Protein AF-A0A242KUF4-F1 (afdb_monomer)

Foldseek 3Di:
DDDDDDDDDDDDDDDDDDDDDDDDDDDDDDDDDDPDPPPDDPPFAPCLVVAAWWFKPDPVRKIWGQDRSQKIAIDDPAGIAGWHQDPQQWIWGQGPPPGTDIWHWDADPNDTWTWDQDPNDIMIIHRDPVVVCVVVVVVVVVVVLVVVLQVQQVVLCQQLDQWWDDDPQWIWTWHDDQFKIKIWIHHPDDDIDIDMWGWHWPDWDDDPFKIKTWIFTPDPPGDIWIWMWGHDPFKTKIAGDPPSDDPDRITIDTPVSGDRDSPPDDPPPPPPPPPPPDDDDDDDDDDD

Sequence (288 aa):
MTIIVILFFITGVILVVRSPKKEIIAEEETKTSEIFNIENPQQTNPASIYRGKWFSNREDKMIVELLEDGTFRATSWLTKGTYILSDENQIILTDEKLGEITFNLETRNGRTIMHTIFKKEEFLLFPTEELMDEVLQEQTVQEAAVENLVYKKWLDILVQGNWQKQSRGINYTIDFDQNSYVQNKIVGSSDTETHEEKFTIISQEVEEDNCVFVLALHGENRKEIQFKIVESELTFDLIASPGSFLWNNQFEILSSTVELTQDGTQKKEAEKIPLDSGDEDKLNTMEE

Mean predicted aligned error: 18.4 Å

Organism: Enterococcus mundtii (NCBI:txid53346)

Nearest PDB structures (foldseek):
  4k3m-assembly1_A  TM=1.414E-01  e=3.168E-02  Escherichia coli K-12
  4n98-assembly1_A  TM=1.341E-01  e=2.322E-02  Escherichia coli K-12
  4tr8-assembly1_B  TM=1.302E-01  e=8.047E-02  Pseudomonas aeruginosa HB15
  4mjp-assembly1_B  TM=1.354E-01  e=1.498E-01  Escherichia coli K-12
  7azl-assembly2_B  TM=1.459E-01  e=1.098E-01  Escherichia coli 2-427-07_S4_C3

Radius of gyration: 32.59 Å; Cα contacts (8 Å, |Δi|>4): 447; chains: 1; bounding box: 80×61×99 Å

pLDDT: mean 73.82, std 25.24, range [23.55, 97.56]

Secondary structure (DSSP, 8-state):
-------------------PPPP----------------------GGGGG-EEEEESSTT--EEEE-TTSEEEESSS--EEEEEEETTTEEEEEETTTEEEEEEEEEETTEEEEEEEETTEEEEEESSHHHHHHHHHHHHHHHHHHHHHHHHHHHHHHHH-EEEEEETTEEEEEEE-SSEEEEEEEETTTEEEEEEEEEEEEEEEE-SSEEEEEEEE-SSS--EEEEEEEE-SSEEEEEE-TTSSSS-SEEEEEGGG----SSSS-----------------------

Solvent-accessible surface area (backbone atoms only — not comparable to full-atom values): 17505 Å² total; per-residue (Å²): 139,82,85,81,83,84,82,82,83,80,84,78,86,80,82,85,79,88,79,84,88,82,88,81,84,89,82,89,88,89,86,88,88,78,91,74,88,64,84,70,73,83,79,72,43,82,41,38,82,70,41,44,56,25,39,32,79,50,95,84,56,30,42,39,36,35,38,64,89,29,36,36,42,34,76,46,101,54,54,38,37,39,47,44,58,47,98,80,55,26,42,37,38,38,28,80,85,81,40,76,46,69,24,42,61,43,76,57,97,91,39,68,31,36,39,33,73,59,97,89,41,84,46,43,34,22,68,39,66,68,60,43,52,52,54,53,48,51,48,52,52,50,49,54,50,49,52,51,49,56,56,46,47,55,49,40,50,49,43,61,27,74,24,34,34,79,55,97,79,30,41,36,38,44,38,34,54,98,47,33,37,41,37,37,43,32,48,76,94,77,49,68,51,75,50,75,51,43,39,42,81,76,48,75,51,79,56,100,55,35,38,38,41,32,33,41,37,69,54,100,73,67,41,78,33,54,35,32,41,37,62,54,100,60,31,36,38,40,46,38,50,87,77,56,38,94,87,59,36,57,30,36,35,54,49,91,71,49,79,76,49,89,81,80,49,82,84,72,72,76,75,77,73,73,81,74,90,71,84,92,85,86,81,86,81,93,89,134

Structure (mmCIF, N/CA/C/O backbone):
data_AF-A0A242KUF4-F1
#
_entry.id   AF-A0A242KUF4-F1
#
loop_
_atom_site.group_PDB
_atom_site.id
_atom_site.type_symbol
_atom_site.label_atom_id
_atom_site.label_alt_id
_atom_site.label_comp_id
_atom_site.label_asym_id
_atom_site.label_entity_id
_atom_site.label_seq_id
_atom_site.pdbx_PDB_ins_code
_atom_site.Cartn_x
_atom_site.Cartn_y
_atom_site.Cartn_z
_atom_site.occupancy
_atom_site.B_iso_or_equiv
_atom_site.auth_seq_id
_atom_site.auth_comp_id
_atom_site.auth_asym_id
_atom_site.auth_atom_id
_atom_site.pdbx_PDB_model_num
ATOM 1 N N . MET A 1 1 ? -14.685 0.250 -5.717 1.00 30.23 1 MET A N 1
ATOM 2 C CA . MET A 1 1 ? -14.056 0.951 -4.585 1.00 30.23 1 MET A CA 1
ATOM 3 C C . MET A 1 1 ? -13.536 -0.146 -3.687 1.00 30.23 1 MET A C 1
ATOM 5 O O . MET A 1 1 ? -14.327 -0.819 -3.042 1.00 30.23 1 MET A O 1
ATOM 9 N N . THR A 1 2 ? -12.258 -0.457 -3.842 1.00 23.55 2 THR A N 1
ATOM 10 C CA . THR A 1 2 ? -11.620 -1.632 -3.252 1.00 23.55 2 THR A CA 1
ATOM 11 C C . THR A 1 2 ? -10.762 -1.105 -2.117 1.00 23.55 2 THR A C 1
ATOM 13 O O . THR A 1 2 ? -9.859 -0.317 -2.369 1.00 23.55 2 THR A O 1
ATOM 16 N N . ILE A 1 3 ? -11.118 -1.444 -0.881 1.00 25.89 3 ILE A N 1
ATOM 17 C CA . ILE A 1 3 ? -10.354 -1.067 0.309 1.00 25.89 3 ILE A CA 1
ATOM 18 C C . ILE A 1 3 ? -9.196 -2.060 0.407 1.00 25.89 3 ILE A C 1
ATOM 20 O O . ILE A 1 3 ? -9.424 -3.266 0.516 1.00 25.89 3 ILE A O 1
ATOM 24 N N . ILE A 1 4 ? -7.969 -1.557 0.299 1.00 25.12 4 ILE A N 1
ATOM 25 C CA . ILE A 1 4 ? -6.749 -2.325 0.540 1.00 25.12 4 ILE A CA 1
ATOM 26 C C . ILE A 1 4 ? -6.506 -2.277 2.049 1.00 25.12 4 ILE A C 1
ATOM 28 O O . ILE A 1 4 ? -6.317 -1.208 2.614 1.00 25.12 4 ILE A O 1
ATOM 32 N N . VAL A 1 5 ? -6.561 -3.434 2.709 1.00 25.75 5 VAL A N 1
ATOM 33 C CA . VAL A 1 5 ? -6.229 -3.575 4.133 1.00 25.75 5 VAL A CA 1
ATOM 34 C C . VAL A 1 5 ? -4.759 -3.969 4.222 1.00 25.75 5 VAL A C 1
ATOM 36 O O . VAL A 1 5 ? -4.405 -5.104 3.899 1.00 25.75 5 VAL A O 1
ATOM 39 N N . ILE A 1 6 ? -3.901 -3.039 4.639 1.00 28.80 6 ILE A N 1
ATOM 40 C CA . ILE A 1 6 ? -2.485 -3.310 4.906 1.00 28.80 6 ILE A CA 1
ATOM 41 C C . ILE A 1 6 ? -2.355 -3.740 6.372 1.00 28.80 6 ILE A C 1
ATOM 43 O O . ILE A 1 6 ? -2.508 -2.938 7.288 1.00 28.80 6 ILE A O 1
ATOM 47 N N . LEU A 1 7 ? -2.094 -5.030 6.602 1.00 26.50 7 LEU A N 1
ATOM 48 C CA . LEU A 1 7 ? -1.790 -5.577 7.927 1.00 26.50 7 LEU A CA 1
ATOM 49 C C . LEU A 1 7 ? -0.318 -5.314 8.272 1.00 26.50 7 LEU A C 1
ATOM 51 O O . LEU A 1 7 ? 0.575 -5.929 7.690 1.00 26.50 7 LEU A O 1
ATOM 55 N N . PHE A 1 8 ? -0.055 -4.472 9.269 1.00 28.89 8 PHE A N 1
ATOM 56 C CA . PHE A 1 8 ? 1.279 -4.353 9.858 1.00 28.89 8 PHE A CA 1
ATOM 57 C C . PHE A 1 8 ? 1.498 -5.442 10.919 1.00 28.89 8 PHE A C 1
ATOM 59 O O . PHE A 1 8 ? 0.870 -5.448 11.977 1.00 28.89 8 PHE A O 1
ATOM 66 N N . PHE A 1 9 ? 2.425 -6.366 10.657 1.00 26.55 9 PHE A N 1
ATOM 67 C CA . PHE A 1 9 ? 2.954 -7.285 11.667 1.00 26.55 9 PHE A CA 1
ATOM 68 C C . PHE A 1 9 ? 4.021 -6.570 12.506 1.00 26.55 9 PHE A C 1
ATOM 70 O O . PHE A 1 9 ? 5.146 -6.375 12.052 1.00 26.55 9 PHE A O 1
ATOM 77 N N . ILE A 1 10 ? 3.703 -6.227 13.755 1.00 30.77 10 ILE A N 1
ATOM 78 C CA . ILE A 1 10 ? 4.716 -5.834 14.743 1.00 30.77 10 ILE A CA 1
ATOM 79 C C . ILE A 1 10 ? 5.169 -7.099 15.479 1.00 30.77 10 ILE A C 1
ATOM 81 O O . ILE A 1 10 ? 4.500 -7.599 16.383 1.00 30.77 10 ILE A O 1
ATOM 85 N N . THR A 1 11 ? 6.319 -7.646 15.088 1.00 28.69 11 THR A N 1
ATOM 86 C CA . THR A 1 11 ? 6.989 -8.722 15.828 1.00 28.69 11 THR A CA 1
ATOM 87 C C . THR A 1 11 ? 7.634 -8.161 17.096 1.00 28.69 11 THR A C 1
ATOM 89 O O . THR A 1 11 ? 8.730 -7.604 17.054 1.00 28.69 11 THR A O 1
ATOM 92 N N . GLY A 1 12 ? 6.957 -8.316 18.234 1.00 26.92 12 GLY A N 1
ATOM 93 C CA . GLY A 1 12 ? 7.524 -8.060 19.558 1.00 26.92 12 GLY A CA 1
ATOM 94 C C . GLY A 1 12 ? 8.474 -9.183 19.986 1.00 26.92 12 GLY A C 1
ATOM 95 O O . GLY A 1 12 ? 8.070 -10.335 20.136 1.00 26.92 12 GLY A O 1
ATOM 96 N N . VAL A 1 13 ? 9.746 -8.848 20.199 1.00 25.77 13 VAL A N 1
ATOM 97 C CA . VAL A 1 13 ? 10.755 -9.742 20.784 1.00 25.77 13 VAL A CA 1
ATOM 98 C C . VAL A 1 13 ? 10.491 -9.866 22.290 1.00 25.77 13 VAL A C 1
ATOM 100 O O . VAL A 1 13 ? 10.722 -8.920 23.040 1.00 25.77 13 VAL A O 1
ATOM 103 N N . ILE A 1 14 ? 10.023 -11.031 22.752 1.00 28.86 14 ILE A N 1
ATOM 104 C CA . ILE A 1 14 ? 9.895 -11.338 24.187 1.00 28.86 14 ILE A CA 1
ATOM 105 C C . ILE A 1 14 ? 11.242 -11.847 24.711 1.00 28.86 14 ILE A C 1
ATOM 107 O O . ILE A 1 14 ? 11.677 -12.958 24.404 1.00 28.86 14 ILE A O 1
ATOM 111 N N . LEU A 1 15 ? 11.893 -11.033 25.540 1.00 24.31 15 LEU A N 1
ATOM 112 C CA . LEU A 1 15 ? 13.084 -11.403 26.300 1.00 24.31 15 LEU A CA 1
ATOM 113 C C . LEU A 1 15 ? 12.640 -12.115 27.592 1.00 24.31 15 LEU A C 1
ATOM 115 O O . LEU A 1 15 ? 12.203 -11.490 28.554 1.00 24.31 15 LEU A O 1
ATOM 119 N N . VAL A 1 16 ? 12.711 -13.449 27.596 1.00 26.80 16 VAL A N 1
ATOM 120 C CA . VAL A 1 16 ? 12.369 -14.295 28.752 1.00 26.80 16 VAL A CA 1
ATOM 121 C C . VAL A 1 16 ? 13.477 -14.210 29.803 1.00 26.80 16 VAL A C 1
ATOM 123 O O . VAL A 1 16 ? 14.538 -14.814 29.649 1.00 26.80 16 VAL A O 1
ATOM 126 N N . VAL A 1 17 ? 13.213 -13.521 30.914 1.00 27.62 17 VAL A N 1
ATOM 127 C CA . VAL A 1 17 ? 14.026 -13.619 32.135 1.00 27.62 17 VAL A CA 1
ATOM 128 C C . VAL A 1 17 ? 13.358 -14.617 33.082 1.00 27.62 17 VAL A C 1
ATOM 130 O O . VAL A 1 17 ? 12.337 -14.335 33.704 1.00 27.62 17 VAL A O 1
ATOM 133 N N . ARG A 1 18 ? 13.935 -15.821 33.180 1.00 26.86 18 ARG A N 1
ATOM 134 C CA . ARG A 1 18 ? 13.580 -16.834 34.187 1.00 26.86 18 ARG A CA 1
ATOM 135 C C . ARG A 1 18 ? 14.117 -16.420 35.559 1.00 26.86 18 ARG A C 1
ATOM 137 O O . ARG A 1 18 ? 15.316 -16.201 35.690 1.00 26.86 18 ARG A O 1
ATOM 144 N N . SER A 1 19 ? 13.264 -16.461 36.580 1.00 27.78 19 SER A N 1
ATOM 145 C CA . SER A 1 19 ? 13.670 -16.540 37.992 1.00 27.78 19 SER A CA 1
ATOM 146 C C . SER A 1 19 ? 12.865 -17.629 38.726 1.00 27.78 19 SER A C 1
ATOM 148 O O . SER A 1 19 ? 11.769 -17.974 38.284 1.00 27.78 19 SER A O 1
ATOM 150 N N . PRO A 1 20 ? 13.432 -18.259 39.774 1.00 28.53 20 PRO A N 1
ATOM 151 C CA . PRO A 1 20 ? 13.161 -19.654 40.112 1.00 28.53 20 PRO A CA 1
ATOM 152 C C . PRO A 1 20 ? 11.965 -19.877 41.050 1.00 28.53 20 PRO A C 1
ATOM 154 O O . PRO A 1 20 ? 11.636 -19.061 41.908 1.00 28.53 20 PRO A O 1
ATOM 157 N N . LYS A 1 21 ? 11.375 -21.068 40.894 1.00 25.23 21 LYS A N 1
ATOM 158 C CA . LYS A 1 21 ? 10.345 -21.709 41.726 1.00 25.23 21 LYS A CA 1
ATOM 159 C C . LYS A 1 21 ? 10.741 -21.716 43.214 1.00 25.23 21 LYS A C 1
ATOM 161 O O . LYS A 1 21 ? 11.798 -22.240 43.557 1.00 25.23 21 LYS A O 1
ATOM 166 N N . LYS A 1 22 ? 9.862 -21.225 44.094 1.00 28.17 22 LYS A N 1
ATOM 167 C CA . LYS A 1 22 ? 9.859 -21.560 45.529 1.00 28.17 22 LYS A CA 1
ATOM 168 C C . LYS A 1 22 ? 8.826 -22.663 45.771 1.00 28.17 22 LYS A C 1
ATOM 170 O O . LYS A 1 22 ? 7.640 -22.447 45.547 1.00 28.17 22 LYS A O 1
ATOM 175 N N . GLU A 1 23 ? 9.287 -23.830 46.211 1.00 27.00 23 GLU A N 1
ATOM 176 C CA . GLU A 1 23 ? 8.459 -24.830 46.893 1.00 27.00 23 GLU A CA 1
ATOM 177 C C . GLU A 1 23 ? 8.204 -24.369 48.333 1.00 27.00 23 GLU A C 1
ATOM 179 O O . GLU A 1 23 ? 9.142 -23.975 49.027 1.00 27.00 23 GLU A O 1
ATOM 184 N N . ILE A 1 24 ? 6.952 -24.442 48.789 1.00 29.48 24 ILE A N 1
ATOM 185 C CA . ILE A 1 24 ? 6.612 -24.464 50.214 1.00 29.48 24 ILE A CA 1
ATOM 186 C C . ILE A 1 24 ? 5.650 -25.634 50.438 1.00 29.48 24 ILE A C 1
ATOM 188 O O . ILE A 1 24 ? 4.666 -25.805 49.720 1.00 29.48 24 ILE A O 1
ATOM 192 N N . ILE A 1 25 ? 6.039 -26.456 51.408 1.00 29.69 25 ILE A N 1
ATOM 193 C CA . ILE A 1 25 ? 5.455 -27.716 51.861 1.00 29.69 25 ILE A CA 1
ATOM 194 C C . ILE A 1 25 ? 4.190 -27.443 52.690 1.00 29.69 25 ILE A C 1
ATOM 196 O O . ILE A 1 25 ? 4.115 -26.447 53.407 1.00 29.69 25 ILE A O 1
ATOM 200 N N . ALA A 1 26 ? 3.211 -28.340 52.570 1.00 26.58 26 ALA A N 1
ATOM 201 C CA . ALA A 1 26 ? 1.973 -28.367 53.340 1.00 26.58 26 ALA A CA 1
ATOM 202 C C . ALA A 1 26 ? 2.195 -28.847 54.784 1.00 26.58 26 ALA A C 1
ATOM 204 O O . ALA A 1 26 ? 2.906 -29.827 54.988 1.00 26.58 26 ALA A O 1
ATOM 205 N N . GLU A 1 27 ? 1.498 -28.240 55.746 1.00 30.59 27 GLU A N 1
ATOM 206 C CA . GLU A 1 27 ? 1.154 -28.858 57.033 1.00 30.59 27 GLU A CA 1
ATOM 207 C C . GLU A 1 27 ? -0.266 -28.418 57.440 1.00 30.59 27 GLU A C 1
ATOM 209 O O . GLU A 1 27 ? -0.579 -27.228 57.493 1.00 30.59 27 GLU A O 1
ATOM 214 N N . GLU A 1 28 ? -1.137 -29.407 57.655 1.00 31.36 28 GLU A N 1
ATOM 215 C CA . GLU A 1 28 ? -2.480 -29.284 58.233 1.00 31.36 28 GLU A CA 1
ATOM 216 C C . GLU A 1 28 ? -2.390 -29.246 59.764 1.00 31.36 28 GLU A C 1
ATOM 218 O O . GLU A 1 28 ? -1.712 -30.097 60.325 1.00 31.36 28 GLU A O 1
ATOM 223 N N . GLU A 1 29 ? -3.186 -28.406 60.440 1.00 30.19 29 GLU A N 1
ATOM 224 C CA . GLU A 1 29 ? -3.873 -28.793 61.685 1.00 30.19 29 GLU A CA 1
ATOM 225 C C . GLU A 1 29 ? -5.227 -28.064 61.834 1.00 30.19 29 GLU A C 1
ATOM 227 O O . GLU A 1 29 ? -5.369 -26.855 61.662 1.00 30.19 29 GLU A O 1
ATOM 232 N N . THR A 1 30 ? -6.248 -28.857 62.153 1.00 28.73 30 THR A N 1
ATOM 233 C CA . THR A 1 30 ? -7.672 -28.537 62.359 1.00 28.73 30 THR A CA 1
ATOM 234 C C . THR A 1 30 ? -8.011 -27.984 63.755 1.00 28.73 30 THR A C 1
ATOM 236 O O . THR A 1 30 ? -7.557 -28.569 64.736 1.00 28.73 30 THR A O 1
ATOM 239 N N . LYS A 1 31 ? -8.968 -27.034 63.863 1.00 29.88 31 LYS A N 1
ATOM 240 C CA . LYS A 1 31 ? -10.267 -27.186 64.591 1.00 29.88 31 LYS A CA 1
ATOM 241 C C . LYS A 1 31 ? -11.131 -25.900 64.654 1.00 29.88 31 LYS A C 1
ATOM 243 O O . LYS A 1 31 ? -10.791 -24.933 65.315 1.00 29.88 31 LYS A O 1
ATOM 248 N N . THR A 1 32 ? -12.286 -26.009 63.995 1.00 27.50 32 THR A N 1
ATOM 249 C CA . THR A 1 32 ? -13.672 -25.605 64.329 1.00 27.50 32 THR A CA 1
ATOM 250 C C . THR A 1 32 ? -14.048 -24.216 64.892 1.00 27.50 32 THR A C 1
ATOM 252 O O . THR A 1 32 ? -13.727 -23.856 66.019 1.00 27.50 32 THR A O 1
ATOM 255 N N . SER A 1 33 ? -15.001 -23.628 64.148 1.00 32.66 33 SER A N 1
ATOM 256 C CA . SER A 1 33 ? -16.145 -22.768 64.520 1.00 32.66 33 SER A CA 1
ATOM 257 C C . SER A 1 33 ? -15.900 -21.317 64.927 1.00 32.66 33 SER A C 1
ATOM 259 O O . SER A 1 33 ? -15.674 -21.037 66.092 1.00 32.66 33 SER A O 1
ATOM 261 N N . GLU A 1 34 ? -16.196 -20.414 63.986 1.00 28.45 34 GLU A N 1
ATOM 262 C CA . GLU A 1 34 ? -17.119 -19.293 64.196 1.00 28.45 34 GLU A CA 1
ATOM 263 C C . GLU A 1 34 ? -17.751 -18.902 62.847 1.00 28.45 34 GLU A C 1
ATOM 265 O O . GLU A 1 34 ? -17.065 -18.587 61.876 1.00 28.45 34 GLU A O 1
ATOM 270 N N 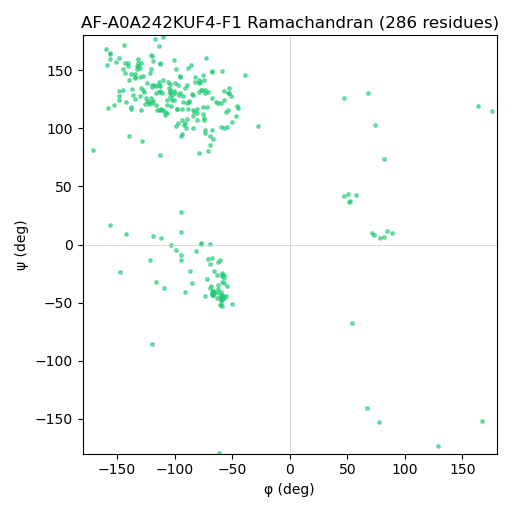. ILE A 1 35 ? -19.081 -18.995 62.767 1.00 41.53 35 ILE A N 1
ATOM 271 C CA . ILE A 1 35 ? -19.868 -18.460 61.653 1.00 41.53 35 ILE A CA 1
ATOM 272 C C . ILE A 1 35 ? -19.876 -16.944 61.840 1.00 41.53 35 ILE A C 1
ATOM 274 O O . ILE A 1 35 ? -20.693 -16.414 62.589 1.00 41.53 35 ILE A O 1
ATOM 278 N N . PHE A 1 36 ? -18.965 -16.252 61.165 1.00 27.20 36 PHE A N 1
ATOM 279 C CA . PHE A 1 36 ? -19.068 -14.816 60.955 1.00 27.20 36 PHE A CA 1
ATOM 280 C C . PHE A 1 36 ? -19.763 -14.582 59.620 1.00 27.20 36 PHE A C 1
ATOM 282 O O . PHE A 1 36 ? -19.159 -14.595 58.551 1.00 27.20 36 PHE A O 1
ATOM 289 N N . ASN A 1 37 ? -21.077 -14.395 59.710 1.00 38.41 37 ASN A N 1
ATOM 290 C CA . ASN A 1 37 ? -21.871 -13.787 58.658 1.00 38.41 37 ASN A CA 1
ATOM 291 C C . ASN A 1 37 ? -21.458 -12.306 58.604 1.00 38.41 37 ASN A C 1
ATOM 293 O O . ASN A 1 37 ? -22.023 -11.469 59.304 1.00 38.41 37 ASN A O 1
ATOM 297 N N . ILE A 1 38 ? -20.393 -12.003 57.862 1.00 36.28 38 ILE A N 1
ATOM 298 C CA . ILE A 1 38 ? -20.036 -10.629 57.516 1.00 36.28 38 ILE A CA 1
ATOM 299 C C . ILE A 1 38 ? -20.738 -10.368 56.191 1.00 36.28 38 ILE A C 1
ATOM 301 O O . ILE A 1 38 ? -20.328 -10.881 55.151 1.00 36.28 38 ILE A O 1
ATOM 305 N N . GLU A 1 39 ? -21.826 -9.600 56.242 1.00 40.22 39 GLU A N 1
ATOM 306 C CA . GLU A 1 39 ? -22.284 -8.837 55.084 1.00 40.22 39 GLU A CA 1
ATOM 307 C C . GLU A 1 39 ? -21.067 -8.075 54.551 1.00 40.22 39 GLU A C 1
ATOM 309 O O . GLU A 1 39 ? -20.550 -7.166 55.202 1.00 40.22 39 GLU A O 1
ATOM 314 N N . ASN A 1 40 ? -20.530 -8.545 53.425 1.00 31.75 40 ASN A N 1
ATOM 315 C CA . ASN A 1 40 ? -19.287 -8.037 52.872 1.00 31.75 40 ASN A CA 1
ATOM 316 C C . ASN A 1 40 ? -19.512 -6.564 52.473 1.00 31.75 40 ASN A C 1
ATOM 318 O O . ASN A 1 40 ? -20.429 -6.297 51.687 1.00 31.75 40 ASN A O 1
ATOM 322 N N . PRO A 1 41 ? -18.734 -5.597 52.994 1.00 38.00 41 PRO A N 1
ATOM 323 C CA . PRO A 1 41 ? -18.779 -4.223 52.509 1.00 38.00 41 PRO A CA 1
ATOM 324 C C . PRO A 1 41 ? -18.481 -4.247 51.009 1.00 38.00 41 PRO A C 1
ATOM 326 O O . PRO A 1 41 ? -17.556 -4.942 50.597 1.00 38.00 41 PRO A O 1
ATOM 329 N N . GLN A 1 42 ? -19.303 -3.551 50.213 1.00 45.75 42 GLN A N 1
ATOM 330 C CA . GLN A 1 42 ? -19.248 -3.484 48.745 1.00 45.75 42 GLN A CA 1
ATOM 331 C C . GLN A 1 42 ? -17.829 -3.705 48.206 1.00 45.75 42 GLN A C 1
ATOM 333 O O . GLN A 1 42 ? -16.982 -2.815 48.261 1.00 45.75 42 GLN A O 1
ATOM 338 N N . GLN A 1 43 ? -17.576 -4.915 47.710 1.00 46.31 43 GLN A N 1
ATOM 339 C CA . GLN A 1 43 ? -16.331 -5.279 47.056 1.00 46.31 43 GLN A CA 1
ATOM 340 C C . GLN A 1 43 ? -16.305 -4.511 45.732 1.00 46.31 43 GLN A C 1
ATOM 342 O O . GLN A 1 43 ? -16.934 -4.913 44.756 1.00 46.31 43 GLN A O 1
ATOM 347 N N . THR A 1 44 ? -15.681 -3.334 45.731 1.00 56.78 44 THR A N 1
ATOM 348 C CA . THR A 1 44 ? -15.568 -2.497 44.539 1.00 56.78 44 THR A CA 1
ATOM 349 C C . THR A 1 44 ? -14.774 -3.268 43.490 1.00 56.78 44 THR A C 1
ATOM 351 O O . THR A 1 44 ? -13.653 -3.707 43.745 1.00 56.78 44 THR A O 1
ATOM 354 N N . ASN A 1 45 ? -15.364 -3.488 42.311 1.00 69.06 45 ASN A N 1
ATOM 355 C CA . ASN A 1 45 ? -14.661 -4.140 41.211 1.00 69.06 45 ASN A CA 1
ATOM 356 C C . ASN A 1 45 ? -13.422 -3.288 40.867 1.00 69.06 45 ASN A C 1
ATOM 358 O O . ASN A 1 45 ? -13.598 -2.115 40.528 1.00 69.06 45 ASN A O 1
ATOM 362 N N . PRO A 1 46 ? -12.183 -3.813 40.928 1.00 72.38 46 PRO A N 1
ATOM 363 C CA . PRO A 1 46 ? -10.982 -3.037 40.606 1.00 72.38 46 PRO A CA 1
ATOM 364 C C . PRO A 1 46 ? -10.993 -2.487 39.171 1.00 72.38 46 PRO A C 1
ATOM 366 O O . PRO A 1 46 ? -10.415 -1.435 38.906 1.00 72.38 46 PRO A O 1
ATOM 369 N N . ALA A 1 47 ? -11.730 -3.126 38.258 1.00 76.19 47 ALA A N 1
ATOM 370 C CA . ALA A 1 47 ? -11.932 -2.648 36.895 1.00 76.19 47 ALA A CA 1
ATOM 371 C C . ALA A 1 47 ? -12.831 -1.397 36.805 1.00 76.19 47 ALA A C 1
ATOM 373 O O . ALA A 1 47 ? -12.871 -0.742 35.764 1.00 76.19 47 ALA A O 1
ATOM 374 N N . SER A 1 48 ? -13.542 -1.019 37.875 1.00 82.00 48 SER A N 1
ATOM 375 C CA . SER A 1 48 ? -14.425 0.163 37.921 1.00 82.00 48 SER A CA 1
ATOM 376 C C . SER A 1 48 ? -13.708 1.497 37.661 1.00 82.00 48 SER A C 1
ATOM 378 O O . SER A 1 48 ? -14.360 2.502 37.361 1.00 82.00 48 SER A O 1
ATOM 380 N N . ILE A 1 49 ? -12.370 1.527 37.699 1.00 85.00 49 ILE A N 1
ATOM 381 C CA . ILE A 1 49 ? -11.573 2.679 37.248 1.00 85.00 49 ILE A CA 1
ATOM 382 C C . ILE A 1 49 ? -11.749 2.965 35.748 1.00 85.00 49 ILE A C 1
ATOM 384 O O . ILE A 1 49 ? -11.646 4.117 35.340 1.00 85.00 49 ILE A O 1
ATOM 388 N N . TYR A 1 50 ? -12.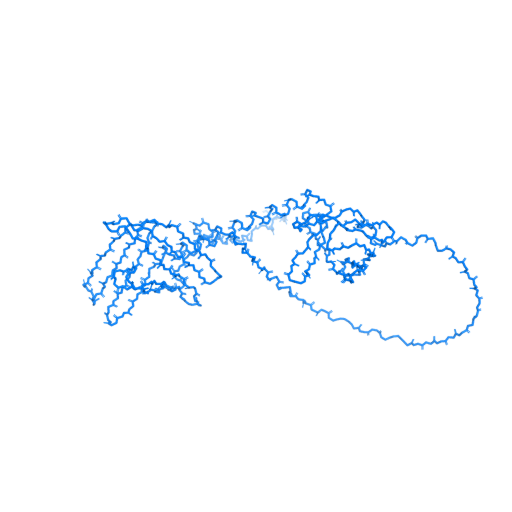089 1.945 34.953 1.00 89.38 50 TYR A N 1
ATOM 389 C CA . TYR A 1 50 ? -12.369 2.041 33.517 1.00 89.38 50 TYR A CA 1
ATOM 390 C C . TYR A 1 50 ? -13.865 2.199 33.209 1.00 89.38 50 TYR A C 1
ATOM 392 O O . TYR A 1 50 ? -14.274 2.095 32.052 1.00 89.38 50 TYR A O 1
ATOM 400 N N . ARG A 1 51 ? -14.705 2.444 34.226 1.00 92.56 51 ARG A N 1
ATOM 401 C CA . ARG A 1 51 ? -16.140 2.682 34.024 1.00 92.56 51 ARG A CA 1
ATOM 402 C C . ARG A 1 51 ? -16.376 3.879 33.101 1.00 92.56 51 ARG A C 1
ATOM 404 O O . ARG A 1 51 ? -15.627 4.855 33.127 1.00 92.56 51 ARG A O 1
ATOM 411 N N . GLY A 1 52 ? -17.469 3.837 32.354 1.00 93.88 52 GLY A N 1
ATOM 412 C CA . GLY A 1 52 ? -17.838 4.880 31.407 1.00 93.88 52 GLY A CA 1
ATOM 413 C C . GLY A 1 52 ? -18.152 4.324 30.028 1.00 93.88 52 GLY A C 1
ATOM 414 O O . GLY A 1 52 ? -18.237 3.113 29.830 1.00 93.88 52 GLY A O 1
ATOM 415 N N . LYS A 1 53 ? -18.364 5.238 29.082 1.00 97.19 53 LYS A N 1
ATOM 416 C CA . LYS A 1 53 ? -18.630 4.900 27.685 1.00 97.19 53 LYS A CA 1
ATOM 417 C C . LYS A 1 53 ? -17.327 4.805 26.913 1.00 97.19 53 LYS A C 1
ATOM 419 O O . LYS A 1 53 ? -16.470 5.672 27.041 1.00 97.19 53 LYS A O 1
ATOM 424 N N . TRP A 1 54 ? -17.251 3.782 26.083 1.00 97.38 54 TRP A N 1
ATOM 425 C CA . TRP A 1 54 ? -16.143 3.498 25.202 1.00 97.38 54 TRP A CA 1
ATOM 426 C C . TRP A 1 54 ? -16.659 3.375 23.772 1.00 97.38 54 TRP A C 1
ATOM 428 O O . TRP A 1 54 ? -17.595 2.620 23.507 1.00 97.38 54 TRP A O 1
ATOM 438 N N . PHE A 1 55 ? -16.076 4.144 22.866 1.00 96.00 55 PHE A N 1
ATOM 439 C CA . PHE A 1 55 ? -16.511 4.316 21.485 1.00 96.00 55 PHE A CA 1
ATOM 440 C C . PHE A 1 55 ? -15.653 3.453 20.572 1.00 96.00 55 PHE A C 1
ATOM 442 O O . PHE A 1 55 ? -14.435 3.446 20.716 1.00 96.00 55 PHE A O 1
ATOM 449 N N . SER A 1 56 ? -16.268 2.700 19.667 1.00 94.75 56 SER A N 1
ATOM 450 C CA . SER A 1 56 ? -15.553 1.774 18.794 1.00 94.75 56 SER A CA 1
ATOM 451 C C . SER A 1 56 ? -15.227 2.377 17.431 1.00 94.75 56 SER A C 1
ATOM 453 O O . SER A 1 56 ? -16.063 3.067 16.854 1.00 94.75 56 SER A O 1
ATOM 455 N N . ASN A 1 57 ? -14.072 2.005 16.866 1.00 91.06 57 ASN A N 1
ATOM 456 C CA . ASN A 1 57 ? -13.710 2.276 15.465 1.00 91.06 57 ASN A CA 1
ATOM 457 C C . ASN A 1 57 ? -14.533 1.481 14.427 1.00 91.06 57 ASN A C 1
ATOM 459 O O . ASN A 1 57 ? -14.281 1.588 13.229 1.00 91.06 57 ASN A O 1
ATOM 463 N N . ARG A 1 58 ? -15.489 0.651 14.854 1.00 92.00 58 ARG A N 1
ATOM 464 C CA . ARG A 1 58 ? -16.355 -0.117 13.952 1.00 92.00 58 ARG A CA 1
ATOM 465 C C . ARG A 1 58 ? -17.298 0.786 13.157 1.00 92.00 58 ARG A C 1
ATOM 467 O O . ARG A 1 58 ? -17.819 1.771 13.677 1.00 92.00 58 ARG A O 1
ATOM 474 N N . GLU A 1 59 ? -17.635 0.366 11.937 1.00 88.31 59 GLU A N 1
ATOM 475 C CA . GLU A 1 59 ? -18.594 1.070 11.067 1.00 88.31 59 GLU A CA 1
ATOM 476 C C . GLU A 1 59 ? -19.977 1.264 11.714 1.00 88.31 59 GLU A C 1
ATOM 478 O O . GLU A 1 59 ? -20.643 2.274 11.486 1.00 88.31 59 GLU A O 1
ATOM 483 N N . ASP A 1 60 ? -20.405 0.314 12.554 1.00 91.06 60 ASP A N 1
ATOM 484 C CA . ASP A 1 60 ? -21.678 0.366 13.281 1.00 91.06 60 ASP A CA 1
ATOM 485 C C . ASP A 1 60 ? -21.665 1.312 14.495 1.00 91.06 60 ASP A C 1
ATOM 487 O O . ASP A 1 60 ? -22.681 1.432 15.184 1.00 91.06 60 ASP A O 1
ATOM 491 N N . LYS A 1 61 ? -20.539 2.000 14.742 1.00 90.12 61 LYS A N 1
ATOM 492 C CA . LYS A 1 61 ? -20.329 2.946 15.848 1.00 90.12 61 LYS A CA 1
ATOM 493 C C . LYS A 1 61 ? -20.722 2.348 17.197 1.00 90.12 61 LYS A C 1
ATOM 495 O O . LYS A 1 61 ? -21.403 2.984 18.005 1.00 90.12 61 LYS A O 1
ATOM 500 N N . MET A 1 62 ? -20.336 1.091 17.420 1.00 95.56 62 MET A N 1
ATOM 501 C CA . MET A 1 62 ? -20.592 0.399 18.678 1.00 95.56 62 MET A CA 1
ATOM 502 C C . MET A 1 62 ? -20.096 1.234 19.870 1.00 95.56 62 MET A C 1
ATOM 504 O O . MET A 1 62 ? -18.973 1.733 19.873 1.00 95.56 62 MET A O 1
ATOM 508 N N . ILE A 1 63 ? -20.925 1.333 20.908 1.00 97.12 63 ILE A N 1
ATOM 509 C CA . ILE A 1 63 ? -20.562 1.920 22.199 1.00 97.12 63 ILE A CA 1
ATOM 510 C C . ILE A 1 63 ? -20.655 0.820 23.246 1.00 97.12 63 ILE A C 1
ATOM 512 O O . ILE A 1 63 ? -21.681 0.144 23.327 1.00 97.12 63 ILE A O 1
ATOM 516 N N . VAL A 1 64 ? -19.610 0.675 24.057 1.00 97.50 64 VAL A N 1
ATOM 517 C CA . VAL A 1 64 ? -19.581 -0.189 25.240 1.00 97.50 64 VAL A CA 1
ATOM 518 C C . VAL A 1 64 ? -19.631 0.695 26.478 1.00 97.50 64 VAL A C 1
ATOM 520 O O . VAL A 1 64 ? -18.808 1.586 26.646 1.00 97.50 64 VA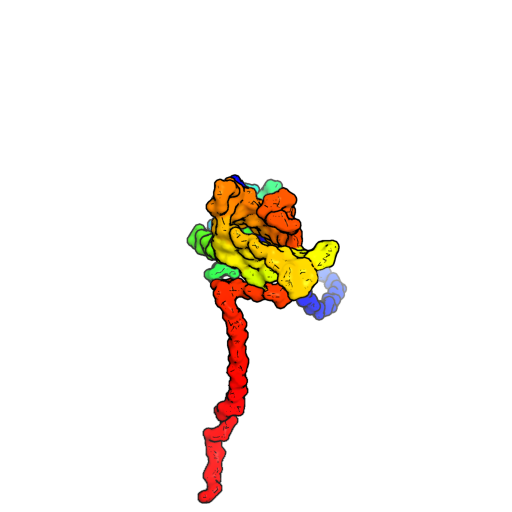L A O 1
ATOM 523 N N . GLU A 1 65 ? -20.596 0.473 27.357 1.00 97.56 65 GLU A N 1
ATOM 524 C CA . GLU A 1 65 ? -20.690 1.162 28.639 1.00 97.56 65 GLU A CA 1
ATOM 525 C C . GLU A 1 65 ? -20.338 0.196 29.765 1.00 97.56 65 GLU A C 1
ATOM 527 O O . GLU A 1 65 ? -21.062 -0.773 30.003 1.00 97.56 65 GLU A O 1
ATOM 532 N N . LEU A 1 66 ? -19.223 0.474 30.439 1.00 95.56 66 LEU A N 1
ATOM 533 C CA . LEU A 1 66 ? -18.753 -0.245 31.617 1.00 95.56 66 LEU A CA 1
ATOM 534 C C . LEU A 1 66 ? -19.353 0.405 32.870 1.00 95.56 66 LEU A C 1
ATOM 536 O O . LEU A 1 66 ? -19.172 1.605 33.095 1.00 95.56 66 LEU A O 1
ATOM 540 N N . LEU A 1 67 ? -20.083 -0.372 33.666 1.00 94.44 67 LEU A N 1
ATOM 541 C CA . LEU A 1 67 ? -20.808 0.083 34.853 1.00 94.44 67 LEU A CA 1
ATOM 542 C C . LEU A 1 67 ? -20.023 -0.213 36.134 1.00 94.44 67 LEU A C 1
ATOM 544 O O . LEU A 1 67 ? -19.281 -1.179 36.226 1.00 94.44 67 LEU A O 1
ATOM 548 N N . GLU A 1 68 ? -20.218 0.604 37.165 1.00 90.12 68 GLU A N 1
ATOM 549 C CA . GLU A 1 68 ? -19.466 0.508 38.426 1.00 90.12 68 GLU A CA 1
ATOM 550 C C . GLU A 1 68 ? -19.607 -0.847 39.146 1.00 90.12 68 GLU A C 1
ATOM 552 O O . GLU A 1 68 ? -18.695 -1.268 39.856 1.00 90.12 68 GLU A O 1
ATOM 557 N N . ASP A 1 69 ? -20.716 -1.553 38.921 1.00 90.19 69 ASP A N 1
ATOM 558 C CA . ASP A 1 69 ? -21.002 -2.871 39.495 1.00 90.19 69 ASP A CA 1
ATOM 559 C C . ASP A 1 69 ? -20.247 -4.030 38.818 1.00 90.19 69 ASP A C 1
ATOM 561 O O . ASP A 1 69 ? -20.405 -5.183 39.216 1.00 90.19 69 ASP A O 1
ATOM 565 N N . GLY A 1 70 ? -19.414 -3.744 37.814 1.00 91.69 70 GLY A N 1
ATOM 566 C CA . GLY A 1 70 ? -18.675 -4.761 37.074 1.00 91.69 70 GLY A CA 1
ATOM 567 C C . GLY A 1 70 ? -19.441 -5.403 35.928 1.00 91.69 70 GLY A C 1
ATOM 568 O O . GLY A 1 70 ? -18.982 -6.404 35.376 1.00 91.69 70 GLY A O 1
ATOM 569 N N . THR A 1 71 ? -20.585 -4.839 35.547 1.00 96.12 71 THR A N 1
ATOM 570 C CA . THR A 1 71 ? -21.320 -5.243 34.350 1.00 96.12 71 THR A CA 1
ATOM 571 C C . THR A 1 71 ? -21.082 -4.284 33.190 1.00 96.12 71 THR A C 1
ATOM 573 O O . THR A 1 71 ? -20.675 -3.138 33.369 1.00 96.12 71 THR A O 1
ATOM 576 N N . PHE A 1 72 ? -21.321 -4.744 31.967 1.00 97.06 72 PHE A N 1
ATOM 577 C CA . PHE A 1 72 ? -21.294 -3.884 30.792 1.00 97.06 72 PHE A CA 1
ATOM 578 C C . PHE A 1 72 ? -22.527 -4.080 29.921 1.00 97.06 72 PHE A C 1
ATOM 580 O O . PHE A 1 72 ? -23.193 -5.118 29.964 1.00 97.06 72 PHE A O 1
ATOM 587 N N . ARG A 1 73 ? -22.797 -3.081 29.083 1.00 97.38 73 ARG A N 1
ATOM 588 C CA . ARG A 1 73 ? -23.761 -3.157 27.981 1.00 97.38 73 ARG A CA 1
ATOM 589 C C . ARG A 1 73 ? -23.163 -2.553 26.719 1.00 97.38 73 ARG A C 1
ATOM 591 O O . ARG A 1 73 ? -22.407 -1.591 26.804 1.00 97.38 73 ARG A O 1
ATOM 598 N N . ALA A 1 74 ? -23.522 -3.090 25.565 1.00 97.06 74 ALA A N 1
ATOM 599 C CA . ALA A 1 74 ? -23.055 -2.625 24.270 1.00 97.06 74 ALA A CA 1
ATOM 600 C C . ALA A 1 74 ? -24.215 -2.437 23.284 1.00 97.06 74 ALA A C 1
ATOM 602 O O . ALA A 1 74 ? -25.287 -3.025 23.438 1.00 97.06 74 ALA A O 1
ATOM 603 N N . THR A 1 75 ? -24.012 -1.583 22.280 1.00 96.25 75 THR A N 1
ATOM 604 C CA . THR A 1 75 ? -25.045 -1.258 21.282 1.00 96.25 75 THR A CA 1
ATOM 605 C C . THR A 1 75 ? -25.090 -2.218 20.087 1.00 96.25 75 THR A C 1
ATOM 607 O O . THR A 1 75 ? -26.129 -2.308 19.436 1.00 96.25 75 THR A O 1
ATOM 610 N N . SER A 1 76 ? -23.996 -2.925 19.788 1.00 93.19 76 SER A N 1
ATOM 611 C CA . SER A 1 76 ? -23.848 -3.866 18.663 1.00 93.19 76 SER A CA 1
ATOM 612 C C . SER A 1 76 ? -22.680 -4.825 18.929 1.00 93.19 76 SER A C 1
ATOM 614 O O . SER A 1 76 ? -21.898 -4.561 19.832 1.00 93.19 76 SER A O 1
ATOM 616 N N . TRP A 1 77 ? -22.547 -5.898 18.133 1.00 93.25 77 TRP A N 1
ATOM 617 C CA . TRP A 1 77 ? -21.557 -6.992 18.225 1.00 93.25 77 TRP A CA 1
ATOM 618 C C . TRP A 1 77 ? -21.502 -7.698 19.588 1.00 93.25 77 TRP A C 1
ATOM 620 O O . TRP A 1 77 ? -21.911 -8.855 19.690 1.00 93.25 77 TRP A O 1
ATOM 630 N N . LEU A 1 78 ? -21.050 -6.990 20.615 1.00 94.06 78 LEU A N 1
ATOM 631 C CA . LEU A 1 78 ? -21.256 -7.308 22.017 1.00 94.06 78 LEU A CA 1
ATOM 632 C C . LEU A 1 78 ? -22.711 -7.024 22.426 1.00 94.06 78 LEU A C 1
ATOM 634 O O . LEU A 1 78 ? -23.442 -6.264 21.787 1.00 94.06 78 LEU A O 1
ATOM 638 N N . THR A 1 79 ? -23.143 -7.628 23.524 1.00 94.75 79 THR A N 1
ATOM 639 C CA . THR A 1 79 ? -24.485 -7.462 24.079 1.00 94.75 79 THR A CA 1
ATOM 640 C C . THR A 1 79 ? -24.424 -6.897 25.488 1.00 94.75 79 THR A C 1
ATOM 642 O O . THR A 1 79 ? -24.521 -5.688 25.682 1.00 94.75 79 THR A O 1
ATOM 645 N N . LYS A 1 80 ? -24.273 -7.750 26.488 1.00 96.69 80 LYS A N 1
ATOM 646 C CA . LYS A 1 80 ? -24.103 -7.386 27.888 1.00 96.69 80 LYS A CA 1
ATOM 647 C C . LYS A 1 80 ? -23.399 -8.528 28.598 1.00 96.69 80 LYS A C 1
ATOM 649 O O . LYS A 1 80 ? -23.375 -9.655 28.099 1.00 96.69 80 LYS A O 1
ATOM 654 N N . GLY A 1 81 ? -22.871 -8.241 29.772 1.00 96.75 81 GLY A N 1
ATOM 655 C CA . GLY A 1 81 ? -22.168 -9.242 30.551 1.00 96.75 81 GLY A CA 1
ATOM 656 C C . GLY A 1 81 ? -21.394 -8.626 31.696 1.00 96.75 81 GLY A C 1
ATOM 657 O O . GLY A 1 81 ? -21.764 -7.566 32.202 1.00 96.75 81 GLY A O 1
ATOM 658 N N . THR A 1 82 ? -20.316 -9.288 32.092 1.00 96.38 82 THR A N 1
ATOM 659 C CA . THR A 1 82 ? -19.427 -8.843 33.169 1.00 96.38 82 THR A CA 1
ATOM 660 C C . THR A 1 82 ? -18.065 -8.464 32.626 1.00 96.38 82 THR A C 1
ATOM 662 O O . THR A 1 82 ? -17.650 -8.965 31.582 1.00 96.38 82 THR A O 1
ATOM 665 N N . TYR A 1 83 ? -17.354 -7.606 33.346 1.00 95.06 83 TYR A N 1
ATOM 666 C CA . TYR A 1 83 ? -15.985 -7.263 33.005 1.00 95.06 83 TYR A CA 1
ATOM 667 C C . TYR A 1 83 ? -15.066 -7.276 34.221 1.00 95.06 83 TYR A C 1
ATOM 669 O O . TYR A 1 83 ? -15.444 -6.876 35.327 1.00 95.06 83 TYR A O 1
ATOM 677 N N . ILE A 1 84 ? -13.837 -7.729 33.993 1.00 93.44 84 ILE A N 1
ATOM 678 C CA . ILE A 1 84 ? -12.792 -7.806 35.012 1.00 93.44 84 ILE A CA 1
ATOM 679 C C . ILE A 1 84 ? -11.483 -7.235 34.477 1.00 93.44 84 ILE A C 1
ATOM 681 O O . ILE A 1 84 ? -11.224 -7.249 33.273 1.00 93.44 84 ILE A O 1
ATOM 685 N N . LEU A 1 85 ? -10.659 -6.742 35.397 1.00 90.50 85 LEU A N 1
ATOM 686 C CA . LEU A 1 85 ? -9.278 -6.368 35.132 1.00 90.50 85 LEU A CA 1
ATOM 687 C C . LEU A 1 85 ? -8.408 -7.584 35.450 1.00 90.50 85 LEU A C 1
ATOM 689 O O . LEU A 1 85 ? -8.463 -8.101 36.564 1.00 90.50 85 LEU A O 1
ATOM 693 N N . SER A 1 86 ? -7.646 -8.038 34.464 1.00 87.00 86 SER A N 1
ATOM 694 C CA . SER A 1 86 ? -6.622 -9.068 34.629 1.00 87.00 86 SER A CA 1
ATOM 695 C C . SER A 1 86 ? -5.303 -8.433 35.081 1.00 87.00 86 SER A C 1
ATOM 697 O O . SER A 1 86 ? -5.028 -7.271 34.770 1.00 87.00 86 SER A O 1
ATOM 699 N N . ASP A 1 87 ? -4.462 -9.212 35.764 1.00 74.56 87 ASP A N 1
ATOM 700 C CA . ASP A 1 87 ? -3.156 -8.783 36.286 1.00 74.56 87 ASP A CA 1
ATOM 701 C C . ASP A 1 87 ? -2.165 -8.358 35.177 1.00 74.56 87 ASP A C 1
ATOM 703 O O . ASP A 1 87 ? -1.177 -7.677 35.446 1.00 74.56 87 ASP A O 1
ATOM 707 N N . GLU A 1 88 ? -2.440 -8.706 33.914 1.00 75.56 88 GLU A N 1
ATOM 708 C CA . GLU A 1 88 ? -1.595 -8.421 32.742 1.00 75.56 88 GLU A CA 1
ATOM 709 C C . GLU A 1 88 ? -1.981 -7.135 31.981 1.00 75.56 88 GLU A C 1
ATOM 711 O O . GLU A 1 88 ? -1.748 -7.027 30.779 1.00 75.56 88 GLU A O 1
ATOM 716 N N . ASN A 1 89 ? -2.566 -6.138 32.657 1.00 84.06 89 ASN A N 1
ATOM 717 C CA . ASN A 1 89 ? -3.010 -4.878 32.034 1.00 84.06 89 ASN A CA 1
ATOM 718 C C . ASN A 1 89 ? -4.028 -5.106 30.893 1.00 84.06 89 ASN A C 1
ATOM 720 O O . ASN A 1 89 ? -3.966 -4.500 29.820 1.00 84.06 89 ASN A O 1
ATOM 724 N N . GLN A 1 90 ? -4.971 -6.014 31.138 1.00 92.25 90 GLN A N 1
ATOM 725 C CA . GLN A 1 90 ? -6.009 -6.416 30.195 1.00 92.25 90 GLN A CA 1
ATOM 726 C C . GLN A 1 90 ? -7.387 -6.299 30.831 1.00 92.25 90 GLN A C 1
ATOM 728 O O . GLN A 1 90 ? -7.563 -6.610 32.009 1.00 92.25 90 GLN A O 1
ATOM 733 N N . ILE A 1 91 ? -8.382 -5.932 30.030 1.00 93.75 91 ILE A N 1
ATOM 734 C CA . ILE A 1 91 ? -9.791 -6.040 30.407 1.00 93.75 91 ILE A CA 1
ATOM 735 C C . ILE A 1 91 ? -10.392 -7.237 29.688 1.00 93.75 91 ILE A C 1
ATOM 737 O O . ILE A 1 91 ? -10.314 -7.346 28.467 1.00 93.75 91 ILE A O 1
ATOM 741 N N . ILE A 1 92 ? -11.012 -8.127 30.454 1.00 95.62 92 ILE A N 1
ATOM 742 C CA . ILE A 1 92 ? -11.735 -9.279 29.918 1.00 95.62 92 ILE A CA 1
ATOM 743 C C . ILE A 1 92 ? -13.224 -8.962 30.003 1.00 95.62 92 ILE A C 1
ATOM 745 O O . ILE A 1 92 ? -13.746 -8.731 31.096 1.00 95.62 92 ILE A O 1
ATOM 749 N N . LEU A 1 93 ? -13.895 -8.937 28.850 1.00 96.50 93 LEU A N 1
ATOM 750 C CA . LEU A 1 93 ? -15.348 -8.828 28.745 1.00 96.50 93 LEU A CA 1
ATOM 751 C C . LEU A 1 93 ? -15.934 -10.226 28.550 1.00 96.50 93 LEU A C 1
ATOM 753 O O . LEU A 1 93 ? -15.683 -10.864 27.531 1.00 96.50 93 LEU A O 1
ATOM 757 N N . THR A 1 94 ? -16.737 -10.696 29.499 1.00 97.19 94 THR A N 1
ATOM 758 C CA . THR A 1 94 ? -17.485 -11.953 29.375 1.00 97.19 94 THR A CA 1
ATOM 759 C C . THR A 1 94 ? -18.885 -11.634 28.865 1.00 97.19 94 THR A C 1
ATOM 761 O O . THR A 1 94 ? -19.775 -11.303 29.648 1.00 97.19 94 THR A O 1
ATOM 764 N N . ASP A 1 95 ? -19.075 -11.689 27.548 1.00 96.75 95 ASP A N 1
ATOM 765 C CA . ASP A 1 95 ? -20.365 -11.454 26.899 1.00 96.75 95 ASP A CA 1
ATOM 766 C C . ASP A 1 95 ? -21.287 -12.673 27.020 1.00 96.75 95 ASP A C 1
ATOM 768 O O . ASP A 1 95 ? -20.864 -13.814 26.825 1.00 96.75 95 ASP A O 1
ATOM 772 N N . GLU A 1 96 ? -22.577 -12.436 27.269 1.00 95.25 96 GLU A N 1
ATOM 773 C CA . GLU A 1 96 ? -23.572 -13.505 27.425 1.00 95.25 96 GLU A CA 1
ATOM 774 C C . GLU A 1 96 ? -23.712 -14.424 26.197 1.00 95.25 96 GLU A C 1
ATOM 776 O O . GLU A 1 96 ? -24.126 -15.575 26.344 1.00 95.25 96 GLU A O 1
ATOM 781 N N . LYS A 1 97 ? -23.408 -13.940 24.985 1.00 93.88 97 LYS A N 1
ATOM 782 C CA . LYS A 1 97 ? -23.555 -14.707 23.736 1.00 93.88 97 LYS A CA 1
ATOM 783 C C . LYS A 1 97 ? -22.225 -15.118 23.121 1.00 93.88 97 LYS A C 1
ATOM 785 O O . LYS A 1 97 ? -22.148 -16.193 22.529 1.00 93.88 97 LYS A O 1
ATOM 790 N N . LEU A 1 98 ? -21.217 -14.252 23.194 1.00 92.62 98 LEU A N 1
ATOM 791 C CA . LEU A 1 98 ? -19.922 -14.448 22.540 1.00 92.62 98 LEU A CA 1
ATOM 792 C C . LEU A 1 98 ? -18.867 -15.084 23.451 1.00 92.62 98 LEU A C 1
ATOM 794 O O . LEU A 1 98 ? -17.859 -15.566 22.938 1.00 92.62 98 LEU A O 1
ATOM 798 N N . GLY A 1 99 ? -19.108 -15.140 24.763 1.00 93.94 99 GLY A N 1
ATOM 799 C CA . GLY A 1 99 ? -18.124 -15.605 25.733 1.00 93.94 99 GLY A CA 1
ATOM 800 C C . GLY A 1 99 ? -17.070 -14.540 26.032 1.00 93.94 99 GLY A C 1
ATOM 801 O O . GLY A 1 99 ? -17.344 -13.342 25.963 1.00 93.94 99 GLY A O 1
ATOM 802 N N . GLU A 1 100 ? -15.873 -14.976 26.411 1.00 95.25 100 GLU A N 1
ATOM 803 C CA . GLU A 1 100 ? -14.792 -14.080 26.826 1.00 95.25 100 GLU A CA 1
ATOM 804 C C . GLU A 1 100 ? -14.079 -13.435 25.634 1.00 95.25 100 GLU A C 1
ATOM 806 O O . GLU A 1 100 ? -13.657 -14.111 24.693 1.00 95.25 100 GLU A O 1
ATOM 811 N N . ILE A 1 101 ? -13.909 -12.116 25.708 1.00 95.25 101 ILE A N 1
ATOM 812 C CA . ILE A 1 101 ? -13.103 -11.319 24.787 1.00 95.25 101 ILE A CA 1
ATOM 813 C C . ILE A 1 101 ? -12.097 -10.515 25.604 1.00 95.25 101 ILE A C 1
ATOM 815 O O . ILE A 1 101 ? -12.471 -9.709 26.459 1.00 95.25 101 ILE A O 1
ATOM 819 N N . THR A 1 102 ? -10.817 -10.725 25.318 1.00 95.06 102 THR A N 1
ATOM 820 C CA . THR A 1 102 ? -9.715 -10.029 25.983 1.00 95.06 102 THR A CA 1
ATOM 821 C C . THR A 1 102 ? -9.322 -8.792 25.193 1.00 95.06 102 THR A C 1
ATOM 823 O O . THR A 1 102 ? -9.022 -8.876 24.001 1.00 95.06 102 THR A O 1
ATOM 826 N N . PHE A 1 103 ? -9.275 -7.655 25.876 1.00 95.06 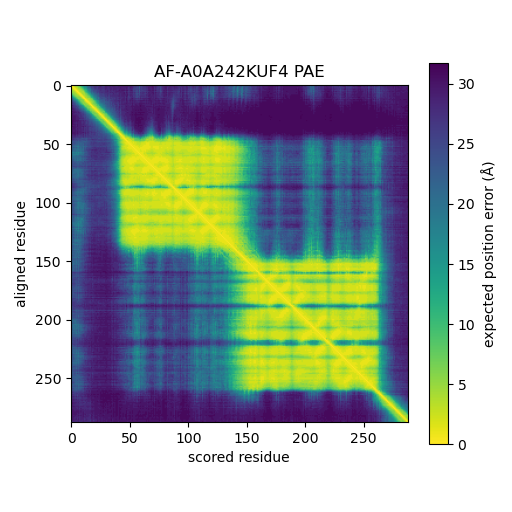103 PHE A N 1
ATOM 827 C CA . PHE A 1 103 ? -8.737 -6.405 25.369 1.00 95.06 103 PHE A CA 1
ATOM 828 C C . PHE A 1 103 ? -7.448 -6.054 26.108 1.00 95.06 103 PHE A C 1
ATOM 830 O O . PHE A 1 103 ? -7.418 -6.019 27.338 1.00 95.06 103 PHE A O 1
ATOM 837 N N . ASN A 1 104 ? -6.396 -5.741 25.360 1.00 93.00 104 ASN A N 1
ATOM 838 C CA . ASN A 1 104 ? -5.184 -5.142 25.902 1.00 93.00 104 ASN A CA 1
ATOM 839 C C . ASN A 1 104 ? -5.413 -3.649 26.136 1.00 93.00 104 ASN A C 1
ATOM 841 O O . ASN A 1 104 ? -6.029 -2.975 25.308 1.00 93.00 104 ASN A O 1
ATOM 845 N N . LEU A 1 105 ? -4.907 -3.132 27.252 1.00 87.88 105 LEU A N 1
ATOM 846 C CA . LEU A 1 105 ? -4.914 -1.701 27.523 1.00 87.88 105 LEU A CA 1
ATOM 847 C C . LEU A 1 105 ? -3.648 -1.069 26.945 1.00 87.88 105 LEU A C 1
ATOM 849 O O . LEU A 1 105 ? -2.536 -1.366 27.380 1.00 87.88 105 LEU A O 1
ATOM 853 N N . GLU A 1 106 ? -3.826 -0.173 25.982 1.00 86.75 106 GLU A N 1
ATOM 854 C CA . GLU A 1 106 ? -2.745 0.583 25.349 1.00 86.75 106 GLU A CA 1
ATOM 855 C C . GLU A 1 106 ? -2.849 2.060 25.710 1.00 86.75 106 GLU A C 1
ATOM 857 O O . GLU A 1 106 ? -3.931 2.560 26.003 1.00 86.75 106 GLU A O 1
ATOM 862 N N . THR A 1 107 ? -1.735 2.786 25.650 1.00 80.56 107 THR A N 1
ATOM 863 C CA . THR A 1 107 ? -1.731 4.243 25.827 1.00 80.56 107 THR A CA 1
ATOM 864 C C . THR A 1 107 ? -1.500 4.915 24.480 1.00 80.56 107 THR A C 1
ATOM 866 O O . THR A 1 107 ? -0.445 4.724 23.880 1.00 80.56 107 THR A O 1
ATOM 869 N N . ARG A 1 108 ? -2.451 5.741 24.028 1.00 75.44 108 ARG A N 1
ATOM 870 C CA . ARG A 1 108 ? -2.324 6.609 22.845 1.00 75.44 108 ARG A CA 1
ATOM 871 C C . ARG A 1 108 ? -2.682 8.047 23.203 1.00 75.44 108 ARG A C 1
ATOM 873 O O . ARG A 1 108 ? -3.640 8.284 23.932 1.00 75.44 108 ARG A O 1
ATOM 880 N N . ASN A 1 109 ? -1.847 8.993 22.778 1.00 73.31 109 ASN A N 1
ATOM 881 C CA . ASN A 1 109 ? -1.939 10.426 23.100 1.00 73.31 109 ASN A CA 1
ATOM 882 C C . ASN A 1 109 ? -2.177 10.691 24.604 1.00 73.31 109 ASN A C 1
ATOM 884 O O . ASN A 1 109 ? -2.988 11.518 25.016 1.00 73.31 109 ASN A O 1
ATOM 888 N N . GLY A 1 110 ? -1.467 9.930 25.450 1.00 74.94 110 GLY A N 1
ATOM 889 C CA . GLY A 1 110 ? -1.541 10.029 26.912 1.00 74.94 110 GLY A CA 1
ATOM 890 C C . GLY A 1 110 ? -2.826 9.477 27.541 1.00 74.94 110 GLY A C 1
ATOM 891 O O . GLY A 1 110 ? -3.027 9.647 28.742 1.00 74.94 110 GLY A O 1
ATOM 892 N N . ARG A 1 111 ? -3.692 8.817 26.764 1.00 79.94 111 ARG A N 1
ATOM 893 C CA . ARG A 1 111 ? -4.956 8.230 27.222 1.00 79.94 111 ARG A CA 1
ATOM 894 C C . ARG A 1 111 ? -4.993 6.732 26.960 1.00 79.94 111 ARG A C 1
ATOM 896 O O . ARG A 1 111 ? -4.430 6.244 25.986 1.00 79.94 111 ARG A O 1
ATOM 903 N N . THR A 1 112 ? -5.668 5.997 27.837 1.00 87.31 112 THR A N 1
ATOM 904 C CA . THR A 1 112 ? -5.831 4.552 27.676 1.00 87.31 112 THR A CA 1
ATOM 905 C C . THR A 1 112 ? -6.898 4.242 26.631 1.00 87.31 112 THR A C 1
ATOM 907 O O . THR A 1 112 ? -7.996 4.790 26.699 1.00 87.31 112 THR A O 1
ATOM 910 N N . ILE A 1 113 ? -6.590 3.335 25.710 1.00 92.19 113 ILE A N 1
ATOM 911 C CA . ILE A 1 113 ? -7.521 2.715 24.767 1.00 92.19 113 ILE A CA 1
ATOM 912 C C . ILE A 1 113 ? -7.551 1.204 25.009 1.00 92.19 113 ILE A C 1
ATOM 914 O O . ILE A 1 113 ? -6.606 0.640 25.564 1.00 92.19 113 ILE A O 1
ATOM 918 N N . MET A 1 114 ? -8.624 0.543 24.586 1.00 94.56 114 MET A N 1
ATOM 919 C CA . MET A 1 114 ? -8.703 -0.918 24.598 1.00 94.56 114 MET A CA 1
ATOM 920 C C . MET A 1 114 ? -8.511 -1.455 23.186 1.00 94.56 114 MET A C 1
ATOM 922 O O . MET A 1 114 ? -9.190 -0.995 22.272 1.00 94.56 114 MET A O 1
ATOM 926 N N . HIS A 1 115 ? -7.640 -2.443 23.014 1.00 93.31 115 HIS A N 1
ATOM 927 C CA . HIS A 1 115 ? -7.333 -3.044 21.720 1.00 93.31 115 HIS A CA 1
ATOM 928 C C . HIS A 1 115 ? -7.501 -4.564 21.770 1.00 93.31 115 HIS A C 1
ATOM 930 O O . HIS A 1 115 ? -6.996 -5.237 22.670 1.00 93.31 115 HIS A O 1
ATOM 936 N N . THR A 1 116 ? -8.206 -5.123 20.789 1.00 94.00 116 THR A N 1
ATOM 937 C CA . THR A 1 116 ? -8.267 -6.568 20.565 1.00 94.00 116 THR A CA 1
ATOM 938 C C . THR A 1 116 ? -8.246 -6.902 19.078 1.00 94.00 116 THR A C 1
ATOM 940 O O . THR A 1 116 ? -8.700 -6.119 18.247 1.00 94.00 116 THR A O 1
ATOM 943 N N . ILE A 1 117 ? -7.766 -8.102 18.754 1.00 89.31 117 ILE A N 1
ATOM 944 C CA . ILE A 1 117 ? -7.898 -8.694 17.424 1.00 89.31 117 ILE A CA 1
ATOM 945 C C . ILE A 1 117 ? -8.872 -9.858 17.544 1.00 89.31 117 ILE A C 1
ATOM 947 O O . ILE A 1 117 ? -8.582 -10.863 18.196 1.00 89.31 117 ILE A O 1
ATOM 951 N N . PHE A 1 118 ? -10.017 -9.759 16.876 1.00 86.81 118 PHE A N 1
ATOM 952 C CA . PHE A 1 118 ? -11.025 -10.813 16.876 1.00 86.81 118 PHE A CA 1
ATOM 953 C C . PHE A 1 118 ? -11.330 -11.235 15.442 1.00 86.81 118 PHE A C 1
ATOM 955 O O . PHE A 1 118 ? -11.669 -10.422 14.593 1.00 86.81 118 PHE A O 1
ATOM 962 N N . LYS A 1 119 ? -11.176 -12.533 15.146 1.00 87.75 119 LYS A N 1
ATOM 963 C CA . LYS A 1 119 ? -11.349 -13.097 13.790 1.00 87.75 119 LYS A CA 1
ATOM 964 C C . LYS A 1 119 ? -10.550 -12.368 12.690 1.00 87.75 119 LYS A C 1
ATOM 966 O O . LYS A 1 119 ? -10.996 -12.326 11.550 1.00 87.75 119 LYS A O 1
ATOM 971 N N . LYS A 1 120 ? -9.333 -11.909 13.018 1.00 82.06 120 LYS A N 1
ATOM 972 C CA . LYS A 1 120 ? -8.414 -11.140 12.145 1.00 82.06 120 LYS A CA 1
ATOM 973 C C . LYS A 1 120 ? -8.835 -9.692 11.860 1.00 82.06 120 LYS A C 1
ATOM 975 O O . LYS A 1 120 ? -8.211 -9.057 11.019 1.00 82.06 120 LYS A O 1
ATOM 980 N N . GLU A 1 121 ? -9.840 -9.175 12.555 1.00 81.38 121 GLU A N 1
ATOM 981 C CA . GLU A 1 121 ? -10.211 -7.760 12.514 1.00 81.38 121 GLU A CA 1
ATOM 982 C C . GLU A 1 121 ? -9.723 -7.063 13.788 1.00 81.38 121 GLU A C 1
ATOM 984 O O . GLU A 1 121 ? -9.803 -7.633 14.882 1.00 81.38 121 GLU A O 1
ATOM 989 N N . GLU A 1 122 ? -9.190 -5.851 13.630 1.00 88.62 122 GLU A N 1
ATOM 990 C CA . GLU A 1 122 ? -8.752 -4.993 14.731 1.00 88.62 122 GLU A CA 1
ATOM 991 C C . GLU A 1 122 ? -9.941 -4.205 15.290 1.00 88.62 122 GLU A C 1
ATOM 993 O O . GLU A 1 122 ? -10.664 -3.524 14.559 1.00 88.62 122 GLU A O 1
ATOM 998 N N . PHE A 1 123 ? -10.121 -4.269 16.608 1.00 92.62 123 PHE A N 1
ATOM 999 C CA . PHE A 1 123 ? -11.137 -3.513 17.327 1.00 92.62 123 PHE A CA 1
ATOM 1000 C C . PHE A 1 123 ? -10.487 -2.640 18.387 1.00 92.62 123 PHE A C 1
ATOM 1002 O O . PHE A 1 123 ? -9.820 -3.133 19.301 1.00 92.62 123 PHE A O 1
ATOM 1009 N N . LEU A 1 124 ? -10.749 -1.343 18.278 1.00 93.75 124 LEU A N 1
ATOM 1010 C CA . LEU A 1 124 ? -10.306 -0.325 19.214 1.00 93.75 124 LEU A CA 1
ATOM 1011 C C . LEU A 1 124 ? -11.520 0.259 19.929 1.00 93.75 124 LEU A C 1
ATOM 1013 O O . LEU A 1 124 ? -12.548 0.524 19.300 1.00 93.75 124 LEU A O 1
ATOM 1017 N N . LEU A 1 125 ? -11.394 0.462 21.239 1.00 95.56 125 LEU A N 1
ATOM 1018 C CA . LEU A 1 125 ? -12.360 1.190 22.052 1.00 95.56 125 LEU A CA 1
ATOM 1019 C C . LEU A 1 125 ? -11.685 2.397 22.704 1.00 95.56 125 LEU A C 1
ATOM 1021 O O . LEU A 1 125 ? -10.689 2.260 23.419 1.00 95.56 125 LEU A O 1
ATOM 1025 N N . PHE A 1 126 ? -12.266 3.571 22.494 1.00 94.94 126 PHE A N 1
ATOM 1026 C CA . PHE A 1 126 ? -11.745 4.856 22.944 1.00 94.94 126 PHE A CA 1
ATOM 1027 C C . PHE A 1 126 ? -12.611 5.428 24.069 1.00 94.94 126 PHE A C 1
ATOM 1029 O O . PHE A 1 126 ? -13.833 5.346 23.987 1.00 94.94 126 PHE A O 1
ATOM 1036 N N . PRO A 1 127 ? -12.034 6.066 25.097 1.00 93.12 127 PRO A N 1
ATOM 1037 C CA . PRO A 1 127 ? -12.795 6.672 26.189 1.00 93.12 127 PRO A CA 1
ATOM 1038 C C . PRO A 1 127 ? -13.602 7.913 25.759 1.00 93.12 127 PRO A C 1
ATOM 1040 O O . PRO A 1 127 ? -14.495 8.348 26.485 1.00 93.12 127 PRO A O 1
ATOM 1043 N N . THR A 1 128 ? -13.292 8.513 24.603 1.00 91.56 128 THR A N 1
ATOM 1044 C CA . THR A 1 128 ? -14.009 9.663 24.028 1.00 91.56 128 THR A CA 1
ATOM 1045 C C . THR A 1 128 ? -14.055 9.574 22.501 1.00 91.56 128 THR A C 1
ATOM 1047 O O . THR A 1 128 ? -13.133 9.037 21.890 1.00 91.56 128 THR A O 1
ATOM 1050 N N . GLU A 1 129 ? -15.099 10.141 21.886 1.00 90.19 129 GLU A N 1
ATOM 1051 C CA . GLU A 1 129 ? -15.178 10.295 20.421 1.00 90.19 129 GLU A CA 1
ATOM 1052 C C . GLU A 1 129 ? -14.054 11.197 19.888 1.00 90.19 129 GLU A C 1
ATOM 1054 O O . GLU A 1 129 ? -13.448 10.875 18.881 1.00 90.19 129 GLU A O 1
ATOM 1059 N N . GLU A 1 130 ? -13.695 12.264 20.612 1.00 89.81 130 GLU A N 1
ATOM 1060 C CA . GLU A 1 130 ? -12.603 13.174 20.223 1.00 89.81 130 GLU A CA 1
ATOM 1061 C C . GLU A 1 130 ? -11.259 12.448 20.052 1.00 89.81 130 GLU A C 1
ATOM 1063 O O . GLU A 1 130 ? -10.568 12.669 19.065 1.00 89.81 130 GLU A O 1
ATOM 1068 N N . LEU A 1 131 ? -10.905 11.547 20.981 1.00 87.44 131 LEU A N 1
ATOM 1069 C CA . LEU A 1 131 ? -9.664 10.775 20.874 1.00 87.44 131 LEU A CA 1
ATOM 1070 C C . LEU A 1 131 ? -9.736 9.767 19.723 1.00 87.44 131 LEU A C 1
ATOM 1072 O O . LEU A 1 131 ? -8.733 9.518 19.063 1.00 87.44 131 LEU A O 1
ATOM 1076 N N . MET A 1 132 ? -10.907 9.164 19.505 1.00 89.25 132 MET A N 1
ATOM 1077 C CA . MET A 1 132 ? -11.124 8.275 18.366 1.00 89.25 132 MET A CA 1
ATOM 1078 C C . MET A 1 132 ? -10.882 9.032 17.059 1.00 89.25 132 MET A C 1
ATOM 1080 O O . MET A 1 132 ? -10.088 8.578 16.243 1.00 8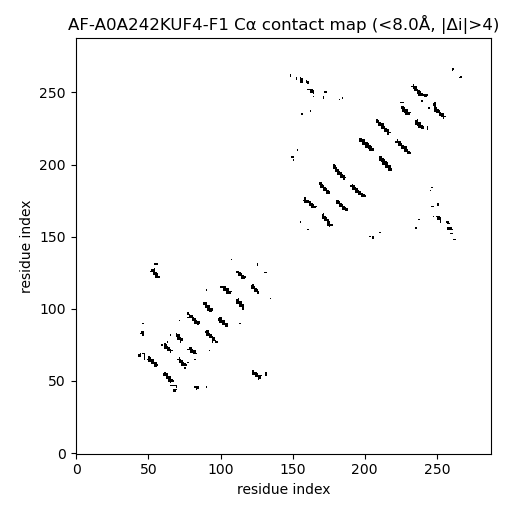9.25 132 MET A O 1
ATOM 1084 N N . ASP A 1 133 ? -11.508 10.195 16.887 1.00 89.06 133 ASP A N 1
ATOM 1085 C CA . ASP A 1 133 ? -11.356 11.017 15.688 1.00 89.06 133 ASP A CA 1
ATOM 1086 C C . ASP A 1 133 ? -9.896 11.457 15.486 1.00 89.06 133 ASP A C 1
ATOM 1088 O O . ASP A 1 133 ? -9.379 11.338 14.378 1.00 89.06 133 ASP A O 1
ATOM 1092 N N . GLU A 1 134 ? -9.206 11.889 16.549 1.00 83.94 134 GLU A N 1
ATOM 1093 C CA . GLU A 1 134 ? -7.783 12.265 16.518 1.00 83.94 134 GLU A CA 1
ATOM 1094 C C . GLU A 1 134 ? -6.895 11.103 16.046 1.00 83.94 134 GLU A C 1
ATOM 1096 O O . GLU A 1 134 ? -6.146 11.245 15.078 1.00 83.94 134 GLU A O 1
ATOM 1101 N N . VAL A 1 135 ? -7.019 9.929 16.674 1.00 80.56 135 VAL A N 1
ATOM 1102 C CA . VAL A 1 135 ? -6.193 8.753 16.352 1.00 80.56 135 VAL A CA 1
ATOM 1103 C C . VAL A 1 135 ? -6.491 8.224 14.948 1.00 80.56 135 VAL A C 1
ATOM 1105 O O . VAL A 1 135 ? -5.563 7.885 14.214 1.00 80.56 135 VAL A O 1
ATOM 1108 N N . LEU A 1 136 ? -7.764 8.166 14.543 1.00 80.62 136 LEU A N 1
ATOM 1109 C CA . LEU A 1 136 ? -8.143 7.710 13.201 1.00 80.62 136 LEU A CA 1
ATOM 1110 C C . LEU A 1 136 ? -7.698 8.706 12.117 1.00 80.62 136 LEU A C 1
ATOM 1112 O O . LEU A 1 136 ? -7.281 8.300 11.028 1.00 80.62 136 LEU A O 1
ATOM 1116 N N . GLN A 1 137 ? -7.740 10.010 12.403 1.00 79.06 137 GLN A N 1
ATOM 1117 C CA . GLN A 1 137 ? -7.233 11.034 11.493 1.00 79.06 137 GLN A CA 1
ATOM 1118 C C . GLN A 1 137 ? -5.707 10.960 11.356 1.00 79.06 137 GLN A C 1
ATOM 1120 O O . GLN A 1 137 ? -5.202 11.035 10.236 1.00 79.06 137 GLN A O 1
ATOM 1125 N N . GLU A 1 138 ? -4.970 10.779 12.455 1.00 70.56 138 GLU A N 1
ATOM 1126 C CA . GLU A 1 138 ? -3.520 10.553 12.418 1.00 70.56 138 GLU A CA 1
ATOM 1127 C C . GLU A 1 138 ? -3.162 9.322 11.577 1.00 70.56 138 GLU A C 1
ATOM 1129 O O . GLU A 1 138 ? -2.268 9.407 10.735 1.00 70.56 138 GLU A O 1
ATOM 1134 N N . GLN A 1 139 ? -3.884 8.209 11.752 1.00 66.62 139 GLN A N 1
ATOM 1135 C CA . GLN A 1 139 ? -3.709 7.005 10.934 1.00 66.62 139 GLN A CA 1
ATOM 1136 C C . GLN A 1 139 ? -3.943 7.296 9.452 1.00 66.62 139 GLN A C 1
ATOM 1138 O O . GLN A 1 139 ? -3.085 6.986 8.635 1.00 66.62 139 GLN A O 1
ATOM 1143 N N . THR A 1 140 ? -5.030 7.992 9.111 1.00 64.38 140 THR A N 1
ATOM 1144 C CA . THR A 1 140 ? -5.335 8.366 7.719 1.00 64.38 140 THR A CA 1
ATOM 1145 C C . THR A 1 140 ? -4.227 9.232 7.103 1.00 64.38 140 THR A C 1
ATOM 1147 O O . THR A 1 140 ? -3.852 9.054 5.946 1.00 64.38 140 THR A O 1
ATOM 1150 N N . VAL A 1 141 ? -3.675 10.185 7.865 1.00 58.91 141 VAL A N 1
ATOM 1151 C CA . VAL A 1 141 ? -2.571 11.045 7.402 1.00 58.91 141 VAL A CA 1
ATOM 1152 C C . VAL A 1 141 ? -1.287 10.239 7.207 1.00 58.91 141 VAL A C 1
ATOM 1154 O O . VAL A 1 141 ? -0.576 10.455 6.226 1.00 58.91 141 VAL A O 1
ATOM 1157 N N . GLN A 1 142 ? -0.988 9.311 8.116 1.00 52.16 142 GLN A N 1
ATOM 1158 C CA . GLN A 1 142 ? 0.169 8.426 8.001 1.00 52.16 142 GLN A CA 1
ATOM 1159 C C . GLN A 1 142 ? 0.028 7.469 6.815 1.00 52.16 142 GLN A C 1
ATOM 1161 O O . GLN A 1 142 ? 0.975 7.329 6.048 1.00 52.16 142 GLN A O 1
ATOM 1166 N N . GLU A 1 143 ? -1.145 6.873 6.612 1.00 54.22 143 GLU A N 1
ATOM 1167 C CA . GLU A 1 143 ? -1.453 6.024 5.457 1.00 54.22 143 GLU A CA 1
ATOM 1168 C C . GLU A 1 143 ? -1.295 6.799 4.149 1.00 54.22 143 GLU A C 1
ATOM 1170 O O . GLU A 1 143 ? -0.571 6.353 3.264 1.00 54.22 143 GLU A O 1
ATOM 1175 N N . ALA A 1 144 ? -1.847 8.013 4.056 1.00 57.66 144 ALA A N 1
ATOM 1176 C CA . ALA A 1 144 ? -1.668 8.869 2.886 1.00 57.66 144 ALA A CA 1
ATOM 1177 C C . ALA A 1 144 ? -0.194 9.261 2.658 1.00 57.66 144 ALA A C 1
ATOM 1179 O O . ALA A 1 144 ? 0.254 9.387 1.516 1.00 57.66 144 ALA A O 1
ATOM 1180 N N . ALA A 1 145 ? 0.589 9.464 3.722 1.00 57.72 145 ALA A N 1
ATOM 1181 C CA . ALA A 1 145 ? 2.024 9.713 3.606 1.00 57.72 145 ALA A CA 1
ATOM 1182 C C . ALA A 1 145 ? 2.769 8.466 3.099 1.00 57.72 145 ALA A C 1
ATOM 1184 O O . ALA A 1 145 ? 3.599 8.579 2.200 1.00 57.72 145 ALA A O 1
ATOM 1185 N N . VAL A 1 146 ? 2.435 7.277 3.609 1.00 56.38 146 VAL A N 1
ATOM 1186 C CA . VAL A 1 146 ? 2.994 5.996 3.154 1.00 56.38 146 VAL A CA 1
ATOM 1187 C C . VAL A 1 146 ? 2.622 5.721 1.698 1.00 56.38 146 VAL A C 1
ATOM 1189 O O . VAL A 1 146 ? 3.507 5.397 0.913 1.00 56.38 146 VAL A O 1
ATOM 1192 N N . GLU A 1 147 ? 1.364 5.912 1.298 1.00 59.38 147 GLU A N 1
ATOM 1193 C CA . GLU A 1 147 ? 0.922 5.761 -0.093 1.00 59.38 147 GLU A CA 1
ATOM 1194 C C . GLU A 1 147 ? 1.690 6.698 -1.034 1.00 59.38 147 GLU A C 1
ATOM 1196 O O . GLU A 1 147 ? 2.165 6.263 -2.083 1.00 59.38 147 GLU A O 1
ATOM 1201 N N . ASN A 1 148 ? 1.897 7.961 -0.642 1.00 65.38 148 ASN A N 1
ATOM 1202 C CA . ASN A 1 148 ? 2.712 8.902 -1.416 1.00 65.38 148 ASN A CA 1
ATOM 1203 C C . ASN A 1 148 ? 4.183 8.462 -1.518 1.00 65.38 148 ASN A C 1
ATOM 1205 O O . ASN A 1 148 ? 4.780 8.575 -2.591 1.00 65.38 148 ASN A O 1
ATOM 1209 N N . LEU A 1 149 ? 4.772 7.941 -0.437 1.00 63.94 149 LEU A N 1
ATOM 1210 C CA . LEU A 1 149 ? 6.144 7.419 -0.440 1.00 63.94 149 LEU A CA 1
ATOM 1211 C C . LEU A 1 149 ? 6.279 6.177 -1.326 1.00 63.94 149 LEU A C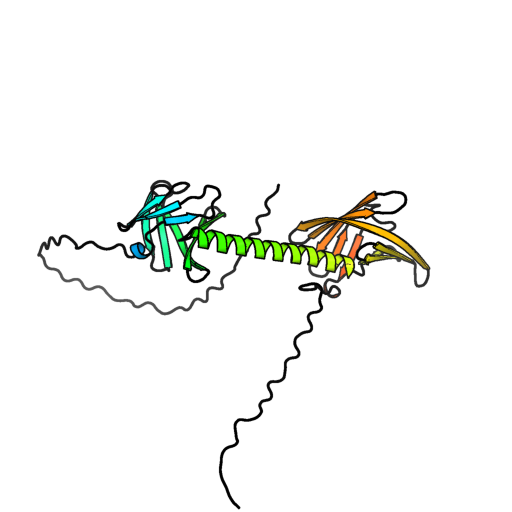 1
ATOM 1213 O O . LEU A 1 149 ? 7.241 6.051 -2.081 1.00 63.94 149 LEU A O 1
ATOM 1217 N N . VAL A 1 150 ? 5.300 5.277 -1.271 1.00 65.38 150 VAL A N 1
ATOM 1218 C CA . VAL A 1 150 ? 5.243 4.065 -2.091 1.00 65.38 150 VAL A CA 1
ATOM 1219 C C . VAL A 1 150 ? 5.060 4.424 -3.567 1.00 65.38 150 VAL A C 1
ATOM 1221 O O . VAL A 1 150 ? 5.777 3.899 -4.420 1.00 65.38 150 VAL A O 1
ATOM 1224 N N . TYR A 1 151 ? 4.177 5.376 -3.880 1.00 72.81 151 TYR A N 1
ATOM 1225 C CA . TYR A 1 151 ? 4.015 5.899 -5.236 1.00 72.81 151 TYR A CA 1
ATOM 1226 C C . TYR A 1 151 ? 5.341 6.465 -5.767 1.00 72.81 151 TYR A C 1
ATOM 1228 O O . TYR A 1 151 ? 5.786 6.129 -6.867 1.00 72.81 151 TYR A O 1
ATOM 1236 N N . LYS A 1 152 ? 6.024 7.257 -4.937 1.00 77.50 152 LYS A N 1
ATOM 1237 C CA . LYS A 1 152 ? 7.300 7.890 -5.264 1.00 77.50 152 LYS A CA 1
ATOM 1238 C C . LYS A 1 152 ? 8.454 6.908 -5.439 1.00 77.50 152 LYS A C 1
ATOM 1240 O O . LYS A 1 152 ? 9.221 7.077 -6.381 1.00 77.50 152 LYS A O 1
ATOM 1245 N N . LYS A 1 153 ? 8.549 5.865 -4.607 1.00 85.44 153 LYS A N 1
ATOM 1246 C CA . LYS A 1 153 ? 9.551 4.792 -4.747 1.00 85.44 153 LYS A CA 1
ATOM 1247 C C . LYS A 1 153 ? 9.566 4.245 -6.174 1.00 85.44 153 LYS A C 1
ATOM 1249 O O . LYS A 1 153 ? 10.619 4.154 -6.795 1.00 85.44 153 LYS A O 1
ATOM 1254 N N . TRP A 1 154 ? 8.399 3.884 -6.701 1.00 88.12 154 TRP A N 1
ATOM 1255 C CA . TRP A 1 154 ? 8.307 3.283 -8.032 1.00 88.12 154 TRP A CA 1
ATOM 1256 C C . TRP A 1 154 ? 8.577 4.277 -9.162 1.00 88.12 154 TRP A C 1
ATOM 1258 O O . TRP A 1 154 ? 9.115 3.875 -10.191 1.00 88.12 154 TRP A O 1
ATOM 1268 N N . LEU A 1 155 ? 8.268 5.563 -8.970 1.00 86.88 155 LEU A N 1
ATOM 1269 C CA . LEU A 1 155 ? 8.697 6.611 -9.897 1.00 86.88 155 LEU A CA 1
ATOM 1270 C C . LEU A 1 155 ? 10.215 6.806 -9.894 1.00 86.88 155 LEU A C 1
ATOM 1272 O O . LEU A 1 155 ? 10.800 6.936 -10.967 1.00 86.88 155 LEU A O 1
ATOM 1276 N N . ASP A 1 156 ? 10.851 6.792 -8.721 1.00 84.38 156 ASP A N 1
ATOM 1277 C CA . ASP A 1 156 ? 12.309 6.874 -8.603 1.00 84.38 156 ASP A CA 1
ATOM 1278 C C . ASP A 1 156 ? 12.970 5.696 -9.326 1.00 84.38 156 ASP A C 1
ATOM 1280 O O . ASP A 1 156 ? 13.880 5.906 -10.124 1.00 84.38 156 ASP A O 1
ATOM 1284 N N . ILE A 1 157 ? 12.463 4.475 -9.125 1.00 89.00 157 ILE A N 1
ATOM 1285 C CA . ILE A 1 157 ? 12.932 3.279 -9.842 1.00 89.00 157 ILE A CA 1
ATOM 1286 C C . ILE A 1 157 ? 12.761 3.445 -11.359 1.00 89.00 157 ILE A C 1
ATOM 1288 O O . ILE A 1 157 ? 13.686 3.150 -12.113 1.00 89.00 157 ILE A O 1
ATOM 1292 N N . LEU A 1 158 ? 11.598 3.927 -11.816 1.00 91.19 158 LEU A N 1
ATOM 1293 C CA . LEU A 1 158 ? 11.316 4.121 -13.239 1.00 91.19 158 LEU A CA 1
ATOM 1294 C C . LEU A 1 158 ? 12.289 5.114 -13.892 1.00 91.19 158 LEU A C 1
ATOM 1296 O O . LEU A 1 158 ? 12.882 4.782 -14.917 1.00 91.19 158 LEU A O 1
ATOM 1300 N N . VAL A 1 159 ? 12.446 6.306 -13.304 1.00 87.50 159 VAL A N 1
ATOM 1301 C CA . VAL A 1 159 ? 13.150 7.457 -13.906 1.00 87.50 159 VAL A CA 1
ATOM 1302 C C . VAL A 1 159 ? 14.663 7.416 -13.683 1.00 87.50 159 VAL A C 1
ATOM 1304 O O . VAL A 1 159 ? 15.427 7.852 -14.537 1.00 87.50 159 VAL A O 1
ATOM 1307 N N . GLN A 1 160 ? 15.137 6.882 -12.556 1.00 79.75 160 GLN A N 1
ATOM 1308 C CA . GLN A 1 160 ? 16.581 6.711 -12.332 1.00 79.75 160 GLN A CA 1
ATOM 1309 C C . GLN A 1 160 ? 17.127 5.447 -13.009 1.00 79.75 160 GLN A C 1
ATOM 1311 O O . GLN A 1 160 ? 18.335 5.192 -12.998 1.00 79.75 160 GLN A O 1
ATOM 1316 N N . GLY A 1 161 ? 16.237 4.639 -13.588 1.00 68.00 161 GLY A N 1
ATOM 1317 C CA . GLY A 1 161 ? 16.599 3.379 -14.187 1.00 68.00 161 GLY A CA 1
ATOM 1318 C C . GLY A 1 161 ? 17.296 3.545 -15.534 1.00 68.00 161 GLY A C 1
ATOM 1319 O O . GLY A 1 161 ? 16.656 3.902 -16.516 1.00 68.00 161 GLY A O 1
ATOM 1320 N N . ASN A 1 162 ? 18.586 3.203 -15.605 1.00 83.12 162 ASN A N 1
ATOM 1321 C CA . ASN A 1 162 ? 19.229 2.857 -16.874 1.00 83.12 162 ASN A CA 1
ATOM 1322 C C . ASN A 1 162 ? 18.844 1.415 -17.225 1.00 83.12 162 ASN A C 1
ATOM 1324 O O . ASN A 1 162 ? 19.606 0.484 -16.952 1.00 83.12 162 ASN A O 1
ATOM 1328 N N . TRP A 1 163 ? 17.636 1.206 -17.743 1.00 94.81 163 TRP A N 1
ATOM 1329 C CA . TRP A 1 163 ? 17.095 -0.133 -17.969 1.00 94.81 163 TRP A CA 1
ATOM 1330 C C . TRP A 1 163 ? 17.774 -0.799 -19.161 1.00 94.81 163 TRP A C 1
ATOM 1332 O O . TRP A 1 163 ? 17.895 -0.193 -20.227 1.00 94.81 163 TRP A O 1
ATOM 1342 N N . GLN A 1 164 ? 18.192 -2.059 -19.021 1.00 95.31 164 GLN A N 1
ATOM 1343 C CA . GLN A 1 164 ? 18.973 -2.747 -20.052 1.00 95.31 164 GLN A CA 1
ATOM 1344 C C . GLN A 1 164 ? 18.440 -4.139 -20.371 1.00 95.31 164 GLN A C 1
ATOM 1346 O O . GLN A 1 164 ? 17.825 -4.811 -19.548 1.00 95.31 164 GLN A O 1
ATOM 1351 N N . LYS A 1 165 ? 18.695 -4.601 -21.596 1.00 95.44 165 LYS A N 1
ATOM 1352 C CA . LYS A 1 165 ? 18.483 -5.990 -21.992 1.00 95.44 165 LYS A CA 1
ATOM 1353 C C . LYS A 1 165 ? 19.489 -6.411 -23.040 1.00 95.44 165 LYS A C 1
ATOM 1355 O O . LYS A 1 165 ? 19.513 -5.868 -24.142 1.00 95.44 165 LYS A O 1
ATOM 1360 N N . GLN A 1 166 ? 20.228 -7.479 -22.762 1.00 92.81 166 GLN A N 1
ATOM 1361 C CA . GLN A 1 166 ? 21.066 -8.116 -23.769 1.00 92.81 166 GLN A CA 1
ATOM 1362 C C . GLN A 1 166 ? 20.336 -9.299 -24.413 1.00 92.81 166 GLN A C 1
ATOM 1364 O O . GLN A 1 166 ? 19.829 -10.192 -23.734 1.00 92.81 166 GLN A O 1
ATOM 1369 N N . SER A 1 167 ? 20.289 -9.337 -25.744 1.00 90.00 167 SER A N 1
ATOM 1370 C CA . SER A 1 167 ? 19.742 -10.478 -26.481 1.00 90.00 167 SER A CA 1
ATOM 1371 C C . SER A 1 167 ? 20.446 -10.654 -27.819 1.00 90.00 167 SER A C 1
ATOM 1373 O O . SER A 1 167 ? 20.542 -9.722 -28.613 1.00 90.00 167 SER A O 1
ATOM 1375 N N . ARG A 1 168 ? 20.939 -11.872 -28.082 1.00 87.06 168 ARG A N 1
ATOM 1376 C CA . ARG A 1 168 ? 21.593 -12.257 -29.351 1.00 87.06 168 ARG A CA 1
ATOM 1377 C C . ARG A 1 168 ? 22.728 -11.310 -29.783 1.00 87.06 168 ARG A C 1
ATOM 1379 O O . ARG A 1 168 ? 22.890 -11.042 -30.967 1.00 87.06 168 ARG A O 1
ATOM 1386 N N . GLY A 1 169 ? 23.506 -10.806 -28.822 1.00 86.44 169 GLY A N 1
ATOM 1387 C CA . GLY A 1 169 ? 24.625 -9.888 -29.081 1.00 86.44 169 GLY A CA 1
ATOM 1388 C C . GLY A 1 169 ? 24.224 -8.432 -29.347 1.00 86.44 169 GLY A C 1
ATOM 1389 O O . GLY A 1 169 ? 25.092 -7.626 -29.664 1.00 86.44 169 GLY A O 1
ATOM 1390 N N . ILE A 1 170 ? 22.942 -8.093 -29.204 1.00 92.19 170 ILE A N 1
ATOM 1391 C CA . ILE A 1 170 ? 22.417 -6.727 -29.273 1.00 92.19 170 ILE A CA 1
ATOM 1392 C C . ILE A 1 170 ? 22.098 -6.275 -27.848 1.00 92.19 170 ILE A C 1
ATOM 1394 O O . ILE A 1 170 ? 21.505 -7.044 -27.082 1.00 92.19 170 ILE A O 1
ATOM 1398 N N . ASN A 1 171 ? 22.498 -5.053 -27.498 1.00 94.06 171 ASN A N 1
ATOM 1399 C CA . ASN A 1 171 ? 22.108 -4.421 -26.243 1.00 94.06 171 ASN A CA 1
ATOM 1400 C C . ASN A 1 171 ? 20.956 -3.444 -26.497 1.00 94.06 171 ASN A C 1
ATOM 1402 O O . ASN A 1 171 ? 21.028 -2.627 -27.414 1.00 94.06 171 ASN A O 1
ATOM 1406 N N . TYR A 1 172 ? 19.903 -3.540 -25.698 1.00 95.62 172 TYR A N 1
ATOM 1407 C CA . TYR A 1 172 ? 18.769 -2.628 -25.722 1.00 95.62 172 TYR A CA 1
ATOM 1408 C C . TYR A 1 172 ? 18.768 -1.832 -24.426 1.00 95.62 172 TYR A C 1
ATOM 1410 O O . TYR A 1 172 ? 18.879 -2.438 -23.362 1.00 95.62 172 TYR A O 1
ATOM 1418 N N . THR A 1 173 ? 18.618 -0.513 -24.504 1.00 95.38 173 THR A N 1
ATOM 1419 C CA . THR A 1 173 ? 18.375 0.321 -23.321 1.00 95.38 173 THR A CA 1
ATOM 1420 C C . THR A 1 173 ? 17.056 1.057 -23.453 1.00 95.38 173 THR A C 1
ATOM 1422 O O . THR A 1 173 ? 16.609 1.338 -24.571 1.00 95.38 173 THR A O 1
ATOM 1425 N N . ILE A 1 174 ? 16.430 1.342 -22.317 1.00 95.31 174 ILE A N 1
ATOM 1426 C CA . ILE A 1 174 ? 15.339 2.302 -22.231 1.00 95.31 174 ILE A CA 1
ATOM 1427 C C . ILE A 1 174 ? 15.557 3.181 -21.007 1.00 95.31 174 ILE A C 1
ATOM 1429 O O . ILE A 1 174 ? 15.774 2.688 -19.907 1.00 95.31 174 ILE A O 1
ATOM 1433 N N . ASP A 1 175 ? 15.509 4.484 -21.215 1.00 93.75 175 ASP A N 1
ATOM 1434 C CA . ASP A 1 175 ? 15.747 5.477 -20.179 1.00 93.75 175 ASP A CA 1
ATOM 1435 C C . ASP A 1 175 ? 14.501 6.353 -20.098 1.00 93.75 175 ASP A C 1
ATOM 1437 O O . ASP A 1 175 ? 14.080 6.932 -21.105 1.00 93.75 175 ASP A O 1
ATOM 1441 N N . PHE A 1 176 ? 13.868 6.394 -18.926 1.00 92.19 176 PHE A N 1
ATOM 1442 C CA . PHE A 1 176 ? 12.667 7.191 -18.700 1.00 92.19 176 PHE A CA 1
ATOM 1443 C C . PHE A 1 176 ? 13.035 8.526 -18.062 1.00 92.19 176 PHE A C 1
ATOM 1445 O O . PHE A 1 176 ? 13.801 8.587 -17.109 1.00 92.19 176 PHE A O 1
ATOM 1452 N N . ASP A 1 177 ? 12.413 9.586 -18.553 1.00 86.25 177 ASP A N 1
ATOM 1453 C CA . ASP A 1 177 ? 12.285 10.869 -17.877 1.00 86.25 177 ASP A CA 1
ATOM 1454 C C . ASP A 1 177 ? 10.812 11.069 -17.465 1.00 86.25 177 ASP A C 1
ATOM 1456 O O . ASP A 1 177 ? 9.938 10.250 -17.752 1.00 86.25 177 ASP A O 1
ATOM 1460 N N . GLN A 1 178 ? 10.497 12.180 -16.805 1.00 78.44 178 GLN A N 1
ATOM 1461 C CA . GLN A 1 178 ? 9.165 12.487 -16.279 1.00 78.44 178 GLN A CA 1
ATOM 1462 C C . GLN A 1 178 ? 8.050 12.487 -17.337 1.00 78.44 178 GLN A C 1
ATOM 1464 O O . GLN A 1 178 ? 6.879 12.307 -17.001 1.00 78.44 178 GLN A O 1
ATOM 1469 N N . ASN A 1 179 ? 8.378 12.748 -18.605 1.00 83.62 179 ASN A N 1
ATOM 1470 C CA . ASN A 1 179 ? 7.397 12.910 -19.683 1.00 83.62 179 ASN A CA 1
ATOM 1471 C C . ASN A 1 179 ? 7.837 12.319 -21.030 1.00 83.62 179 ASN A C 1
ATOM 1473 O O . ASN A 1 179 ? 7.201 12.573 -22.057 1.00 83.62 179 ASN A O 1
ATOM 1477 N N . SER A 1 180 ? 8.937 11.576 -21.052 1.00 91.06 180 SER A N 1
ATOM 1478 C CA . SER A 1 180 ? 9.468 10.969 -22.265 1.00 91.06 180 SER A CA 1
ATOM 1479 C C . SER A 1 180 ? 10.316 9.759 -21.925 1.00 91.06 180 SER A C 1
ATOM 1481 O O . SER A 1 180 ? 10.755 9.602 -20.789 1.00 91.06 180 SER A O 1
ATOM 1483 N N . TYR A 1 181 ? 10.522 8.880 -22.894 1.00 93.44 181 TYR A N 1
ATOM 1484 C CA . TYR A 1 181 ? 11.561 7.867 -22.799 1.00 93.44 181 TYR A CA 1
ATOM 1485 C C . TYR A 1 181 ? 12.421 7.888 -24.052 1.00 93.44 181 TYR A C 1
ATOM 1487 O O . TYR A 1 181 ? 11.962 8.247 -25.142 1.00 93.44 181 TYR A O 1
ATOM 1495 N N . VAL A 1 182 ? 13.649 7.406 -23.904 1.00 94.62 182 VAL A N 1
ATOM 1496 C CA . VAL A 1 182 ? 14.576 7.158 -25.003 1.00 94.62 182 VAL A CA 1
ATOM 1497 C C . VAL A 1 182 ? 14.909 5.675 -25.024 1.00 94.62 182 VAL A C 1
ATOM 1499 O O . VAL A 1 182 ? 15.373 5.120 -24.036 1.00 94.62 182 VAL A O 1
ATOM 1502 N N . GLN A 1 183 ? 14.670 5.022 -26.155 1.00 94.25 183 GLN A N 1
ATOM 1503 C CA . GLN A 1 183 ? 15.124 3.663 -26.421 1.00 94.25 183 GLN A CA 1
ATOM 1504 C C . GLN A 1 183 ? 16.376 3.703 -27.286 1.00 94.25 183 GLN A C 1
ATOM 1506 O O . GLN A 1 183 ? 16.420 4.430 -28.282 1.00 94.25 183 GLN A O 1
ATOM 1511 N N . ASN A 1 184 ? 17.342 2.841 -26.975 1.00 94.81 184 ASN A N 1
ATOM 1512 C CA . ASN A 1 184 ? 18.504 2.599 -27.822 1.00 94.81 184 ASN A CA 1
ATOM 1513 C C . ASN A 1 184 ? 18.623 1.117 -28.170 1.00 94.81 184 ASN A C 1
ATOM 1515 O O . ASN A 1 184 ? 18.459 0.244 -27.319 1.00 94.81 184 ASN A O 1
ATOM 1519 N N . LYS A 1 185 ? 18.963 0.832 -29.423 1.00 95.56 185 LYS A N 1
ATOM 1520 C CA . LYS A 1 185 ? 19.391 -0.486 -29.890 1.00 95.56 185 LYS A CA 1
ATOM 1521 C C . LYS A 1 185 ? 20.838 -0.375 -30.343 1.00 95.56 185 LYS A C 1
ATOM 1523 O O . LYS A 1 185 ? 21.128 0.317 -31.313 1.00 95.56 185 LYS A O 1
ATOM 1528 N N . ILE A 1 186 ? 21.725 -1.074 -29.647 1.00 93.19 186 ILE A N 1
ATOM 1529 C CA . ILE A 1 186 ? 23.174 -0.991 -29.817 1.00 93.19 186 ILE A CA 1
ATOM 1530 C C . ILE A 1 186 ? 23.677 -2.326 -30.364 1.00 93.19 186 ILE A C 1
ATOM 1532 O O . ILE A 1 186 ? 23.573 -3.370 -29.709 1.00 93.19 186 ILE A O 1
ATOM 1536 N N . VAL A 1 187 ? 24.221 -2.298 -31.578 1.00 90.38 187 VAL A N 1
ATOM 1537 C CA . VAL A 1 187 ? 24.812 -3.456 -32.252 1.00 90.38 187 VAL A CA 1
ATOM 1538 C C . VAL A 1 187 ? 26.331 -3.278 -32.287 1.00 90.38 187 VAL A C 1
ATOM 1540 O O . VAL A 1 187 ? 26.866 -2.405 -32.968 1.00 90.38 187 VAL A O 1
ATOM 1543 N N . GLY A 1 188 ? 27.053 -4.112 -31.536 1.00 81.50 188 GLY A N 1
ATOM 1544 C CA . GLY A 1 188 ? 28.506 -3.978 -31.404 1.00 81.50 188 GLY A CA 1
ATOM 1545 C C . GLY A 1 188 ? 28.911 -2.701 -30.657 1.00 81.50 188 GLY A C 1
ATOM 1546 O O . GLY A 1 188 ? 28.298 -2.349 -29.656 1.00 81.50 188 GLY A O 1
ATOM 1547 N N . SER A 1 189 ? 29.978 -2.038 -31.107 1.00 73.19 189 SER A N 1
ATOM 1548 C CA . SER A 1 189 ? 30.605 -0.907 -30.401 1.00 73.19 189 SER A CA 1
ATOM 1549 C C . SER A 1 189 ? 30.280 0.478 -30.974 1.00 73.19 189 SER A C 1
ATOM 1551 O O . SER A 1 189 ? 30.794 1.466 -30.458 1.00 73.19 189 SER A O 1
ATOM 1553 N N . SER A 1 190 ? 29.491 0.573 -32.049 1.00 71.19 190 SER A N 1
ATOM 1554 C CA . SER A 1 190 ? 29.308 1.844 -32.772 1.00 71.19 190 SER A CA 1
ATOM 1555 C C . SER A 1 190 ? 27.939 2.061 -33.410 1.00 71.19 190 SER A C 1
ATOM 1557 O O . SER A 1 190 ? 27.575 3.215 -33.627 1.00 71.19 190 SER A O 1
ATOM 1559 N N . ASP A 1 191 ? 27.182 1.004 -33.713 1.00 85.56 191 ASP A N 1
ATOM 1560 C CA . ASP A 1 191 ? 25.909 1.150 -34.418 1.00 85.56 191 ASP A CA 1
ATOM 1561 C C . ASP A 1 191 ? 24.773 1.275 -33.399 1.00 85.56 191 ASP A C 1
ATOM 1563 O O . ASP A 1 191 ? 24.348 0.281 -32.803 1.00 85.56 191 ASP A O 1
ATOM 1567 N N . THR A 1 192 ? 24.296 2.506 -33.202 1.00 91.56 192 THR A N 1
ATOM 1568 C CA . THR A 1 192 ? 23.189 2.829 -32.293 1.00 91.56 192 THR A CA 1
ATOM 1569 C C . THR A 1 192 ? 22.003 3.379 -33.079 1.00 91.56 192 THR A C 1
ATOM 1571 O O . THR A 1 192 ? 22.109 4.410 -33.743 1.00 91.56 192 THR A O 1
ATOM 1574 N N . GLU A 1 193 ? 20.860 2.703 -32.984 1.00 95.19 193 GLU A N 1
ATOM 1575 C CA . GLU A 1 193 ? 19.560 3.245 -33.384 1.00 95.19 193 GLU A CA 1
ATOM 1576 C C . GLU A 1 193 ? 18.875 3.827 -32.138 1.00 95.19 193 GLU A C 1
ATOM 1578 O O . GLU A 1 193 ? 18.785 3.139 -31.120 1.00 95.19 193 GLU A O 1
ATOM 1583 N N . THR A 1 194 ? 18.374 5.064 -32.216 1.00 94.75 194 THR A N 1
ATOM 1584 C CA . THR A 1 194 ? 17.711 5.762 -31.099 1.00 94.75 194 THR A CA 1
ATOM 1585 C C . THR A 1 194 ? 16.274 6.119 -31.466 1.00 94.75 194 THR A C 1
ATOM 1587 O O . THR A 1 194 ? 16.005 6.582 -32.575 1.00 94.75 194 THR A O 1
ATOM 1590 N N . HIS A 1 195 ? 15.350 5.916 -30.531 1.00 93.12 195 HIS A N 1
ATOM 1591 C CA . HIS A 1 195 ? 13.946 6.289 -30.667 1.00 93.12 195 HIS A CA 1
ATOM 1592 C C . HIS A 1 195 ? 13.460 6.974 -29.388 1.00 93.12 195 HIS A C 1
ATOM 1594 O O . HIS A 1 195 ? 13.574 6.411 -28.304 1.00 93.12 195 HIS A O 1
ATOM 1600 N N . GLU A 1 196 ? 12.906 8.173 -29.528 1.00 93.44 196 GLU A N 1
ATOM 1601 C CA . GLU A 1 196 ? 12.355 8.966 -28.430 1.00 93.44 196 GLU A CA 1
ATOM 1602 C C . GLU A 1 196 ? 10.840 9.089 -28.591 1.00 93.44 196 GLU A C 1
ATOM 1604 O O . GLU A 1 196 ? 10.345 9.297 -29.702 1.00 93.44 196 GLU A O 1
ATOM 1609 N N . GLU A 1 197 ? 10.113 8.988 -27.482 1.00 91.94 197 GLU A N 1
ATOM 1610 C CA . GLU A 1 197 ? 8.662 9.149 -27.443 1.00 91.94 197 GLU A CA 1
ATOM 1611 C C . GLU A 1 197 ? 8.257 9.939 -26.198 1.00 91.94 197 GLU A C 1
ATOM 1613 O O . GLU A 1 197 ? 8.805 9.745 -25.112 1.00 91.94 197 GLU A O 1
ATOM 1618 N N . LYS A 1 198 ? 7.261 10.816 -26.347 1.00 91.38 198 LYS A N 1
ATOM 1619 C CA . LYS A 1 198 ? 6.684 11.573 -25.230 1.00 91.38 198 LYS A CA 1
ATOM 1620 C C . LYS A 1 198 ? 5.453 10.873 -24.687 1.00 91.38 198 LYS A C 1
ATOM 1622 O O . LYS A 1 198 ? 4.663 10.320 -25.453 1.00 91.38 198 LYS A O 1
ATOM 1627 N N . PHE A 1 199 ? 5.257 10.947 -23.377 1.00 90.75 199 PHE A N 1
ATOM 1628 C CA . PHE A 1 199 ? 4.132 10.302 -22.721 1.00 90.75 199 PHE A CA 1
ATOM 1629 C C . PHE A 1 199 ? 3.565 11.095 -21.543 1.00 90.75 199 PHE A C 1
ATOM 1631 O O . PHE A 1 199 ? 4.112 12.093 -21.074 1.00 90.75 199 PHE A O 1
ATOM 1638 N N . THR A 1 200 ? 2.433 10.616 -21.038 1.00 82.56 200 THR A N 1
ATOM 1639 C CA . THR A 1 200 ? 1.889 10.985 -19.728 1.00 82.56 200 THR A CA 1
ATOM 1640 C C . THR A 1 200 ? 1.559 9.722 -18.946 1.00 82.56 200 THR A C 1
ATOM 1642 O O . THR A 1 200 ? 0.963 8.805 -19.507 1.00 82.56 200 THR A O 1
ATOM 1645 N N . ILE A 1 201 ? 1.943 9.671 -17.669 1.00 85.25 201 ILE A N 1
ATOM 1646 C CA . ILE A 1 201 ? 1.540 8.589 -16.762 1.00 85.25 201 ILE A CA 1
ATOM 1647 C C . ILE A 1 201 ? 0.054 8.777 -16.446 1.00 85.25 201 ILE A C 1
ATOM 1649 O O . ILE A 1 201 ? -0.340 9.817 -15.923 1.00 85.25 201 ILE A O 1
ATOM 1653 N N . ILE A 1 202 ? -0.769 7.797 -16.814 1.00 81.12 202 ILE A N 1
ATOM 1654 C CA . ILE A 1 202 ? -2.222 7.811 -16.593 1.00 81.12 202 ILE A CA 1
ATOM 1655 C C . ILE A 1 202 ? -2.554 7.161 -15.253 1.00 81.12 202 ILE A C 1
ATOM 1657 O O . ILE A 1 202 ? -3.422 7.643 -14.528 1.00 81.12 202 ILE A O 1
ATOM 1661 N N . SER A 1 203 ? -1.869 6.066 -14.929 1.00 80.31 203 SER A N 1
ATOM 1662 C CA . SER A 1 203 ? -2.052 5.360 -13.669 1.00 80.31 203 SER A CA 1
ATOM 1663 C C . SER A 1 203 ? -0.782 4.651 -13.220 1.00 80.31 203 SER A C 1
ATOM 1665 O O . SER A 1 203 ? 0.105 4.327 -14.019 1.00 80.31 203 SER A O 1
ATOM 1667 N N . GLN A 1 204 ? -0.747 4.420 -11.912 1.00 83.81 204 GLN A N 1
ATOM 1668 C CA . GLN A 1 204 ? 0.241 3.627 -11.210 1.00 83.81 204 GLN A CA 1
ATOM 1669 C C . GLN A 1 204 ? -0.506 2.772 -10.182 1.00 83.81 204 GLN A C 1
ATOM 1671 O O . GLN A 1 204 ? -1.150 3.312 -9.283 1.00 83.81 204 GLN A O 1
ATOM 1676 N N . GLU A 1 205 ? -0.452 1.456 -10.329 1.00 85.81 205 GLU A N 1
ATOM 1677 C CA . GLU A 1 205 ? -1.093 0.510 -9.412 1.00 85.81 205 GLU A CA 1
ATOM 1678 C C . GLU A 1 205 ? -0.000 -0.239 -8.659 1.00 85.81 205 GLU A C 1
ATOM 1680 O O . GLU A 1 205 ? 0.813 -0.925 -9.278 1.00 85.81 205 GLU A O 1
ATOM 1685 N N . VAL A 1 206 ? 0.054 -0.064 -7.338 1.00 80.88 206 VAL A N 1
ATOM 1686 C CA . VAL A 1 206 ? 1.130 -0.612 -6.509 1.00 80.88 206 VAL A CA 1
ATOM 1687 C C . VAL A 1 206 ? 0.658 -1.835 -5.730 1.00 80.88 206 VAL A C 1
ATOM 1689 O O . VAL A 1 206 ? -0.380 -1.802 -5.073 1.00 80.88 206 VAL A O 1
ATOM 1692 N N . GLU A 1 207 ? 1.467 -2.887 -5.774 1.00 81.38 207 GLU A N 1
ATOM 1693 C CA . GLU A 1 207 ? 1.389 -4.075 -4.929 1.00 81.38 207 GLU A CA 1
ATOM 1694 C C . GLU A 1 207 ? 2.666 -4.181 -4.066 1.00 81.38 207 GLU A C 1
ATOM 1696 O O . GLU A 1 207 ? 3.578 -3.361 -4.178 1.00 81.38 207 GLU A O 1
ATOM 1701 N N . GLU A 1 208 ? 2.737 -5.181 -3.182 1.00 73.75 208 GLU A N 1
ATOM 1702 C CA . GLU A 1 208 ? 3.825 -5.335 -2.199 1.00 73.75 208 GLU A CA 1
ATOM 1703 C C . GLU A 1 208 ? 5.226 -5.368 -2.839 1.00 73.75 208 GLU A C 1
ATOM 1705 O O . GLU A 1 208 ? 6.138 -4.689 -2.367 1.00 73.75 208 GLU A O 1
ATOM 1710 N N . ASP A 1 209 ? 5.383 -6.109 -3.937 1.00 84.06 209 ASP A N 1
ATOM 1711 C CA . ASP A 1 209 ? 6.656 -6.357 -4.624 1.00 84.06 209 ASP A CA 1
ATOM 1712 C C . ASP A 1 209 ? 6.675 -5.835 -6.070 1.00 84.06 209 ASP A C 1
ATOM 1714 O O . ASP A 1 209 ? 7.600 -6.115 -6.838 1.00 84.06 209 ASP A O 1
ATOM 1718 N N . ASN A 1 210 ? 5.639 -5.105 -6.489 1.00 91.00 210 ASN A N 1
ATOM 1719 C CA . ASN A 1 210 ? 5.523 -4.685 -7.874 1.00 91.00 210 ASN A CA 1
ATOM 1720 C C . ASN A 1 210 ? 4.667 -3.437 -8.090 1.00 91.00 210 ASN A C 1
ATOM 1722 O O . ASN A 1 210 ? 3.901 -3.011 -7.231 1.00 91.00 210 ASN A O 1
ATOM 1726 N N . CYS A 1 211 ? 4.796 -2.860 -9.281 1.00 92.25 211 CYS A N 1
ATOM 1727 C CA . CYS A 1 211 ? 4.024 -1.704 -9.697 1.00 92.25 211 CYS A CA 1
ATOM 1728 C C . CYS A 1 211 ? 3.685 -1.768 -11.185 1.00 92.25 211 CYS A C 1
ATOM 1730 O O . CYS A 1 211 ? 4.549 -2.039 -12.022 1.00 92.25 211 CYS A O 1
ATOM 1732 N N . VAL A 1 212 ? 2.428 -1.507 -11.528 1.00 94.12 212 VAL A N 1
ATOM 1733 C CA . VAL A 1 212 ? 1.943 -1.445 -12.907 1.00 94.12 212 VAL A CA 1
ATOM 1734 C C . VAL A 1 212 ? 1.794 0.012 -13.325 1.00 94.12 212 VAL A C 1
ATOM 1736 O O . VAL A 1 212 ? 1.064 0.773 -12.698 1.00 94.12 212 VAL A O 1
ATOM 1739 N N . PHE A 1 213 ? 2.445 0.379 -14.426 1.00 92.94 213 PHE A N 1
ATOM 1740 C CA . PHE A 1 213 ? 2.341 1.692 -15.053 1.00 92.94 213 PHE A CA 1
ATOM 1741 C C . PHE A 1 213 ? 1.499 1.624 -16.323 1.00 92.94 213 PHE A C 1
ATOM 1743 O O . PHE A 1 213 ? 1.657 0.711 -17.141 1.00 92.94 213 PHE A O 1
ATOM 1750 N N . VAL A 1 214 ? 0.665 2.645 -16.524 1.00 89.94 214 VAL A N 1
ATOM 1751 C CA . VAL A 1 214 ? -0.026 2.899 -17.794 1.00 89.94 214 VAL A CA 1
ATOM 1752 C C . VAL A 1 214 ? 0.385 4.268 -18.316 1.00 89.94 214 VAL A C 1
ATOM 1754 O O . VAL A 1 214 ? 0.186 5.283 -17.646 1.00 89.94 214 VAL A O 1
ATOM 1757 N N . LEU A 1 215 ? 0.949 4.306 -19.523 1.00 91.50 215 LEU A N 1
ATOM 1758 C CA . LEU A 1 215 ? 1.386 5.532 -20.187 1.00 91.50 215 LEU A CA 1
ATOM 1759 C C . LEU A 1 215 ? 0.526 5.821 -21.420 1.00 91.50 215 LEU A C 1
ATOM 1761 O O . LEU A 1 215 ? 0.301 4.928 -22.235 1.00 91.50 215 LEU A O 1
ATOM 1765 N N . ALA A 1 216 ? 0.123 7.077 -21.610 1.00 85.94 216 ALA A N 1
ATOM 1766 C CA . ALA A 1 216 ? -0.439 7.583 -22.863 1.00 85.94 216 ALA A CA 1
ATOM 1767 C C . ALA A 1 216 ? 0.669 8.201 -23.719 1.00 85.94 216 ALA A C 1
ATOM 1769 O O . ALA A 1 216 ? 1.239 9.220 -23.326 1.00 85.94 216 ALA A O 1
ATOM 1770 N N . LEU A 1 217 ? 0.934 7.635 -24.897 1.00 90.12 217 LEU A N 1
ATOM 1771 C CA . LEU A 1 217 ? 1.914 8.164 -25.850 1.00 90.12 217 LEU A CA 1
ATOM 1772 C C . LEU A 1 217 ? 1.348 9.347 -26.648 1.00 90.12 217 LEU A C 1
ATOM 1774 O O . LEU A 1 217 ? 0.172 9.359 -27.027 1.00 90.12 217 LEU A O 1
ATOM 1778 N N . HIS A 1 218 ? 2.187 10.351 -26.908 1.00 83.31 218 HIS A N 1
ATOM 1779 C CA . HIS A 1 218 ? 1.796 11.600 -27.578 1.00 83.31 218 HIS A CA 1
ATOM 1780 C C . HIS A 1 218 ? 2.029 11.596 -29.094 1.00 83.31 218 HIS A C 1
ATOM 1782 O O . HIS A 1 218 ? 1.576 12.530 -29.759 1.00 83.31 218 HIS A O 1
ATOM 1788 N N . GLY A 1 219 ? 2.710 10.584 -29.640 1.00 72.38 219 GLY A N 1
ATOM 1789 C CA . GLY A 1 219 ? 3.013 10.455 -31.063 1.00 72.38 219 GLY A CA 1
ATOM 1790 C C . GLY A 1 219 ? 1.793 10.355 -31.986 1.00 72.38 219 GLY A C 1
ATOM 1791 O O . GLY A 1 219 ? 0.633 10.382 -31.567 1.00 72.38 219 GLY A O 1
ATOM 1792 N N . GLU A 1 220 ? 2.066 10.229 -33.290 1.00 62.44 220 GLU A N 1
ATOM 1793 C CA . GLU A 1 220 ? 1.046 10.271 -34.354 1.00 62.44 220 GLU A CA 1
ATOM 1794 C C . GLU A 1 220 ? -0.061 9.220 -34.183 1.00 62.44 220 GLU A C 1
ATOM 1796 O O . GLU A 1 220 ? -1.210 9.458 -34.552 1.00 62.4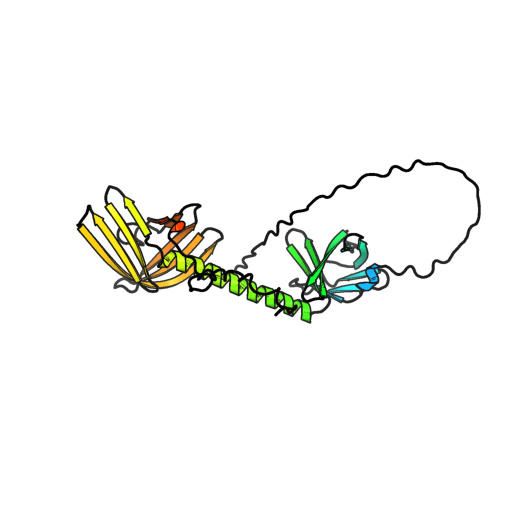4 220 GLU A O 1
ATOM 1801 N N . ASN A 1 221 ? 0.263 8.092 -33.548 1.00 61.47 221 ASN A N 1
ATOM 1802 C CA . ASN A 1 221 ? -0.683 7.048 -33.176 1.00 61.47 221 ASN A CA 1
ATOM 1803 C C . ASN A 1 221 ? -0.800 6.983 -31.653 1.00 61.47 221 ASN A C 1
ATOM 1805 O O . ASN A 1 221 ? -0.218 6.093 -31.031 1.00 61.47 221 ASN A O 1
ATOM 1809 N N . ARG A 1 222 ? -1.544 7.933 -31.067 1.00 67.44 222 ARG A N 1
ATOM 1810 C CA . ARG A 1 222 ? -1.856 7.958 -29.628 1.00 67.44 222 ARG A CA 1
ATOM 1811 C C . ARG A 1 222 ? -2.301 6.573 -29.170 1.00 67.44 222 ARG A C 1
ATOM 1813 O O . ARG A 1 222 ? -3.364 6.088 -29.559 1.00 67.44 222 ARG A O 1
ATOM 1820 N N . LYS A 1 223 ? -1.454 5.943 -28.369 1.00 85.00 223 LYS A N 1
ATOM 1821 C CA . LYS A 1 223 ? -1.595 4.571 -27.898 1.00 85.00 223 LYS A CA 1
ATOM 1822 C C . LYS A 1 223 ? -1.293 4.554 -26.411 1.00 85.00 223 LYS A C 1
ATOM 1824 O O . LYS A 1 223 ? -0.414 5.276 -25.947 1.00 85.00 223 LYS A O 1
ATOM 1829 N N . GLU A 1 224 ? -2.015 3.715 -25.688 1.00 90.56 224 GLU A N 1
ATOM 1830 C CA . GLU A 1 224 ? -1.699 3.409 -24.302 1.00 90.56 224 GLU A CA 1
ATOM 1831 C C . GLU A 1 224 ? -0.772 2.198 -24.247 1.00 90.56 224 GLU A C 1
ATOM 1833 O O . GLU A 1 224 ? -0.972 1.203 -24.955 1.00 90.56 224 GLU A O 1
ATOM 1838 N N . ILE A 1 225 ? 0.264 2.298 -23.423 1.00 92.44 225 ILE A N 1
ATOM 1839 C CA . ILE A 1 225 ? 1.174 1.193 -23.146 1.00 92.44 225 ILE A CA 1
ATOM 1840 C C . ILE A 1 225 ? 1.129 0.880 -21.660 1.00 92.44 225 ILE A C 1
ATOM 1842 O O . ILE A 1 225 ? 1.149 1.775 -20.821 1.00 92.44 225 ILE A O 1
ATOM 1846 N N . GLN A 1 226 ? 1.067 -0.410 -21.354 1.00 93.94 226 GLN A N 1
ATOM 1847 C CA . GLN A 1 226 ? 1.082 -0.921 -19.994 1.00 93.94 226 GLN A CA 1
ATOM 1848 C C . GLN A 1 226 ? 2.320 -1.791 -19.799 1.00 93.94 226 GLN A C 1
ATOM 1850 O O . GLN A 1 226 ? 2.667 -2.608 -20.668 1.00 93.94 226 GLN A O 1
ATOM 1855 N N . PHE A 1 227 ? 2.969 -1.621 -18.654 1.00 95.75 227 PHE A N 1
ATOM 1856 C CA . PHE A 1 227 ? 4.073 -2.461 -18.211 1.00 95.75 227 PHE A CA 1
ATOM 1857 C C . PHE A 1 227 ? 4.095 -2.570 -16.688 1.00 95.75 227 PHE A C 1
ATOM 1859 O O . PHE A 1 227 ? 3.500 -1.762 -15.981 1.00 95.75 227 PHE A O 1
ATOM 1866 N N . LYS A 1 228 ? 4.771 -3.602 -16.197 1.00 96.62 228 LYS A N 1
ATOM 1867 C CA . LYS A 1 228 ? 4.937 -3.916 -14.782 1.00 96.62 228 LYS A CA 1
ATOM 1868 C C . LYS A 1 228 ? 6.412 -3.807 -14.422 1.00 96.62 228 LYS A C 1
ATOM 1870 O O . LYS A 1 228 ? 7.235 -4.311 -15.178 1.00 96.62 228 LYS A O 1
ATOM 1875 N N . ILE A 1 229 ? 6.737 -3.196 -13.293 1.00 95.94 229 ILE A N 1
ATOM 1876 C CA . ILE A 1 229 ? 8.046 -3.320 -12.653 1.00 95.94 229 ILE A CA 1
ATOM 1877 C C . ILE A 1 229 ? 7.897 -4.291 -11.486 1.00 95.94 229 ILE A C 1
ATOM 1879 O O . ILE A 1 229 ? 6.986 -4.135 -10.676 1.00 95.94 229 ILE A O 1
ATOM 1883 N N . VAL A 1 230 ? 8.764 -5.296 -11.418 1.00 94.81 230 VAL A N 1
ATOM 1884 C CA . VAL A 1 230 ? 8.827 -6.273 -10.325 1.00 94.81 230 VAL A CA 1
ATOM 1885 C C . VAL A 1 230 ? 10.135 -6.079 -9.573 1.00 94.81 230 VAL A C 1
ATOM 1887 O O . VAL A 1 230 ? 11.189 -5.986 -10.197 1.00 94.81 230 VAL A O 1
ATOM 1890 N N . GLU A 1 231 ? 10.072 -6.008 -8.249 1.00 91.25 231 GLU A N 1
ATOM 1891 C CA . GLU A 1 231 ? 11.245 -5.996 -7.379 1.00 91.25 231 GLU A CA 1
ATOM 1892 C C . GLU A 1 231 ? 11.659 -7.429 -7.035 1.00 91.25 231 GLU A C 1
ATOM 1894 O O . GLU A 1 231 ? 10.883 -8.216 -6.499 1.00 91.25 231 GLU A O 1
ATOM 1899 N N . SER A 1 232 ? 12.910 -7.751 -7.344 1.00 89.12 232 SER A N 1
ATOM 1900 C CA . SER A 1 232 ? 13.599 -8.978 -6.952 1.00 89.12 232 SER A CA 1
ATOM 1901 C C . SER A 1 232 ? 14.738 -8.634 -5.981 1.00 89.12 232 SER A C 1
ATOM 1903 O O . SER A 1 232 ? 15.102 -7.474 -5.814 1.00 89.12 232 SER A O 1
ATOM 1905 N N . GLU A 1 233 ? 15.370 -9.641 -5.368 1.00 84.56 233 GLU A N 1
ATOM 1906 C CA . GLU A 1 233 ? 16.455 -9.434 -4.385 1.00 84.56 233 GLU A CA 1
ATOM 1907 C C . GLU A 1 233 ? 17.612 -8.560 -4.918 1.00 84.56 233 GLU A C 1
ATOM 1909 O O . GLU A 1 233 ? 18.202 -7.775 -4.177 1.00 84.56 233 GLU A O 1
ATOM 1914 N N . LEU A 1 234 ? 17.936 -8.678 -6.211 1.00 88.00 234 LEU A N 1
ATOM 1915 C CA . LEU A 1 234 ? 19.099 -8.025 -6.830 1.00 88.00 234 LEU A CA 1
ATOM 1916 C C . LEU A 1 234 ? 18.751 -7.095 -7.999 1.00 88.00 234 LEU A C 1
ATOM 1918 O O . LEU A 1 234 ? 19.613 -6.335 -8.448 1.00 88.00 234 LEU A O 1
ATOM 1922 N N . THR A 1 235 ? 17.526 -7.160 -8.515 1.00 92.69 235 THR A N 1
ATOM 1923 C CA . THR A 1 235 ? 17.117 -6.445 -9.729 1.00 92.69 235 THR A CA 1
ATOM 1924 C C . THR A 1 235 ? 15.714 -5.877 -9.605 1.00 92.69 235 THR A C 1
ATOM 1926 O O . THR A 1 235 ? 14.883 -6.389 -8.860 1.00 92.69 235 THR A O 1
ATOM 1929 N N . PHE A 1 236 ? 15.449 -4.838 -10.390 1.00 94.38 236 PHE A N 1
ATOM 1930 C CA . PHE A 1 236 ? 14.101 -4.479 -10.800 1.00 94.38 236 PHE A CA 1
ATOM 1931 C C . PHE A 1 236 ? 13.908 -4.910 -12.252 1.00 94.38 236 PHE A C 1
ATOM 1933 O O . PHE A 1 236 ? 14.736 -4.590 -13.108 1.00 94.38 236 PHE A O 1
ATOM 1940 N N . ASP A 1 237 ? 12.811 -5.609 -12.527 1.00 96.00 237 ASP A N 1
ATOM 1941 C CA . ASP A 1 237 ? 12.494 -6.140 -13.850 1.00 96.00 237 ASP A CA 1
ATOM 1942 C C . ASP A 1 237 ? 11.286 -5.407 -14.433 1.00 96.00 237 ASP A C 1
ATOM 1944 O O . ASP A 1 237 ? 10.171 -5.509 -13.921 1.00 96.00 237 ASP A O 1
ATOM 1948 N N . LEU A 1 238 ? 11.491 -4.688 -15.534 1.00 96.88 238 LEU A N 1
ATOM 1949 C CA . LEU A 1 238 ? 10.430 -4.077 -16.322 1.00 96.88 238 LEU A CA 1
ATOM 1950 C C . LEU A 1 238 ? 9.923 -5.089 -17.350 1.00 96.88 238 LEU A C 1
ATOM 1952 O O . LEU A 1 238 ? 10.679 -5.590 -18.183 1.00 96.88 238 LEU A O 1
ATOM 1956 N N . ILE A 1 239 ? 8.624 -5.374 -17.315 1.00 96.62 239 ILE A N 1
ATOM 1957 C CA . ILE A 1 239 ? 7.957 -6.384 -18.133 1.00 96.62 239 ILE A CA 1
ATOM 1958 C C . ILE A 1 239 ? 6.737 -5.758 -18.805 1.00 96.62 239 ILE A C 1
ATOM 1960 O O . ILE A 1 239 ? 5.762 -5.384 -18.155 1.00 96.62 239 ILE A O 1
ATOM 1964 N N . ALA A 1 240 ? 6.763 -5.684 -20.130 1.00 95.38 240 ALA A N 1
ATOM 1965 C CA . ALA A 1 240 ? 5.685 -5.149 -20.947 1.00 95.38 240 ALA A CA 1
ATOM 1966 C C . ALA A 1 240 ? 5.139 -6.193 -21.926 1.00 95.38 240 ALA A C 1
ATOM 1968 O O . ALA A 1 240 ? 5.794 -7.187 -22.260 1.00 95.38 240 ALA A O 1
ATOM 1969 N N . SER A 1 241 ? 3.939 -5.943 -22.446 1.00 90.44 241 SER A N 1
ATOM 1970 C CA . SER A 1 241 ? 3.406 -6.741 -23.553 1.00 90.44 241 SER A CA 1
ATOM 1971 C C . SER A 1 241 ? 4.212 -6.509 -24.844 1.00 90.44 241 SER A C 1
ATOM 1973 O O . SER A 1 241 ? 4.731 -5.409 -25.064 1.00 90.44 241 SER A O 1
ATOM 1975 N N . PRO A 1 242 ? 4.327 -7.512 -25.736 1.00 90.31 242 PRO A N 1
ATOM 1976 C CA . PRO A 1 242 ? 4.957 -7.323 -27.039 1.00 90.31 242 PRO A CA 1
ATOM 1977 C C . PRO A 1 242 ? 4.344 -6.143 -27.807 1.00 90.31 242 PRO A C 1
ATOM 1979 O O . PRO A 1 242 ? 3.125 -6.041 -27.942 1.00 90.31 242 PRO A O 1
ATOM 1982 N N . GLY A 1 243 ? 5.195 -5.249 -28.312 1.00 87.06 243 GLY A N 1
ATOM 1983 C CA . GLY A 1 243 ? 4.771 -4.041 -29.024 1.00 87.06 243 GLY A CA 1
ATOM 1984 C C . GLY A 1 243 ? 4.376 -2.856 -28.133 1.00 87.06 243 GLY A C 1
ATOM 1985 O O . GLY A 1 243 ? 3.892 -1.856 -28.668 1.00 87.06 243 GLY A O 1
ATOM 1986 N N . SER A 1 244 ? 4.552 -2.934 -26.806 1.00 91.25 244 SER A N 1
ATOM 1987 C CA . SER A 1 244 ? 4.526 -1.745 -25.933 1.00 91.25 244 SER A CA 1
ATOM 1988 C C . SER A 1 244 ? 5.716 -0.822 -26.215 1.00 91.25 244 SER A C 1
ATOM 1990 O O . SER A 1 244 ? 5.554 0.388 -26.289 1.00 91.25 244 SER A O 1
ATOM 1992 N N . PHE A 1 245 ? 6.888 -1.407 -26.448 1.00 92.38 245 PHE A N 1
ATOM 1993 C CA . PHE A 1 245 ? 8.128 -0.719 -26.801 1.00 92.38 245 PHE A CA 1
ATOM 1994 C C . PHE A 1 245 ? 8.629 -1.217 -28.163 1.00 92.38 245 PHE A C 1
ATOM 1996 O O . PHE A 1 245 ? 8.168 -2.25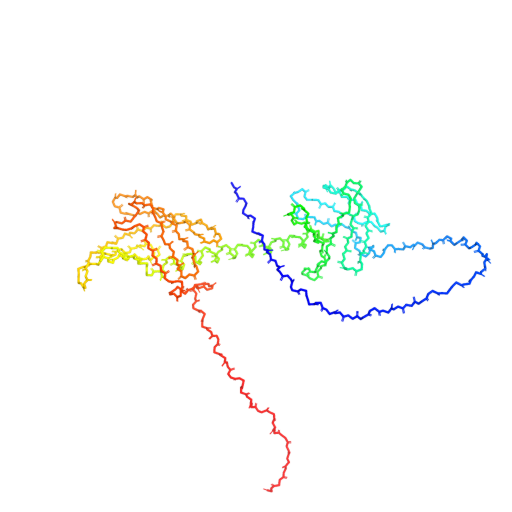1 -28.659 1.00 92.38 245 PHE A O 1
ATOM 2003 N N . LEU A 1 246 ? 9.542 -0.473 -28.794 1.00 91.38 246 LEU A N 1
ATOM 2004 C CA . LEU A 1 246 ? 9.844 -0.633 -30.218 1.00 91.38 246 LEU A CA 1
ATOM 2005 C C . LEU A 1 246 ? 10.645 -1.909 -30.505 1.00 91.38 246 LEU A C 1
ATOM 2007 O O . LEU A 1 246 ? 10.334 -2.627 -31.455 1.00 91.38 246 LEU A O 1
ATOM 2011 N N . TRP A 1 247 ? 11.667 -2.197 -29.695 1.00 92.88 247 TRP A N 1
ATOM 2012 C CA . TRP A 1 247 ? 12.600 -3.298 -29.973 1.00 92.88 247 TRP A CA 1
ATOM 2013 C C . TRP A 1 247 ? 12.585 -4.428 -28.949 1.00 92.88 247 TRP A C 1
ATOM 2015 O O . TRP A 1 247 ? 12.822 -5.580 -29.314 1.00 92.88 247 TRP A O 1
ATOM 2025 N N . ASN A 1 248 ? 12.324 -4.123 -27.681 1.00 93.31 248 ASN A N 1
ATOM 2026 C CA . ASN A 1 248 ? 12.296 -5.109 -26.608 1.00 93.31 248 ASN A CA 1
ATOM 2027 C C . ASN A 1 248 ? 11.198 -4.759 -25.610 1.00 93.31 248 ASN A C 1
ATOM 2029 O O . ASN A 1 248 ? 10.903 -3.590 -25.417 1.00 93.31 248 ASN A O 1
ATOM 2033 N N . ASN A 1 249 ? 10.585 -5.761 -24.993 1.00 93.69 249 ASN A N 1
ATOM 2034 C CA . ASN A 1 249 ? 9.496 -5.595 -24.035 1.00 93.69 249 ASN A CA 1
ATOM 2035 C C . ASN A 1 249 ? 9.896 -5.990 -22.608 1.00 93.69 249 ASN A C 1
ATOM 2037 O O . ASN A 1 249 ? 9.033 -6.047 -21.736 1.00 93.69 249 ASN A O 1
ATOM 2041 N N . GLN A 1 250 ? 11.168 -6.310 -22.381 1.00 95.56 250 GLN A N 1
ATOM 2042 C CA . GLN A 1 250 ? 11.698 -6.659 -21.073 1.00 95.56 250 GLN A CA 1
ATOM 2043 C C . GLN A 1 250 ? 13.039 -5.983 -20.855 1.00 95.56 250 GLN A C 1
ATOM 2045 O O . GLN A 1 250 ? 13.911 -6.065 -21.720 1.00 95.56 250 GLN A O 1
ATOM 2050 N N . PHE A 1 251 ? 13.212 -5.384 -19.686 1.00 96.25 251 PHE A N 1
ATOM 2051 C CA . PHE A 1 251 ? 14.457 -4.749 -19.285 1.00 96.25 251 PHE A CA 1
ATOM 2052 C C . PHE A 1 251 ? 14.707 -4.980 -17.800 1.00 96.25 251 PHE A C 1
ATOM 2054 O O . PHE A 1 251 ? 13.771 -5.217 -17.045 1.00 96.25 251 PHE A O 1
ATOM 2061 N N . GLU A 1 252 ? 15.963 -4.903 -17.395 1.00 96.06 252 GLU A N 1
ATOM 2062 C CA . GLU A 1 252 ? 16.385 -5.076 -16.011 1.00 96.06 252 GLU A CA 1
ATOM 2063 C C . GLU A 1 252 ? 17.299 -3.927 -15.588 1.00 96.06 252 GLU A C 1
ATOM 2065 O O . GLU A 1 252 ? 18.009 -3.334 -16.408 1.00 96.06 252 GLU A O 1
ATOM 2070 N N . ILE A 1 253 ? 17.288 -3.632 -14.294 1.00 93.38 253 ILE A N 1
ATOM 2071 C CA . ILE A 1 253 ? 18.279 -2.784 -13.640 1.00 93.38 253 ILE A CA 1
ATOM 2072 C C . ILE A 1 253 ? 18.679 -3.398 -12.300 1.00 93.38 253 ILE A C 1
ATOM 2074 O O . ILE A 1 253 ? 17.870 -4.031 -11.629 1.00 93.38 253 ILE A O 1
ATOM 2078 N N . LEU A 1 254 ? 19.936 -3.211 -11.896 1.00 90.25 254 LEU A N 1
ATOM 2079 C CA . LEU A 1 254 ? 20.416 -3.625 -10.581 1.00 90.25 254 LEU A CA 1
ATOM 2080 C C . LEU A 1 254 ? 19.821 -2.736 -9.488 1.00 90.25 254 LEU A C 1
ATOM 2082 O O . LEU A 1 254 ? 19.923 -1.508 -9.557 1.00 90.25 254 LEU A O 1
ATOM 2086 N N . SER A 1 255 ? 19.289 -3.350 -8.432 1.00 86.12 255 SER A N 1
ATOM 2087 C CA . SER A 1 255 ? 18.696 -2.611 -7.312 1.00 86.12 255 SER A CA 1
ATOM 2088 C C . SER A 1 255 ? 19.698 -1.664 -6.639 1.00 86.12 255 SER A C 1
ATOM 2090 O O . SER A 1 255 ? 19.337 -0.565 -6.231 1.00 86.12 255 SER A O 1
ATOM 2092 N N . SER A 1 256 ? 20.983 -2.030 -6.622 1.00 84.75 256 SER A N 1
ATOM 2093 C CA . SER A 1 256 ? 22.083 -1.221 -6.076 1.00 84.75 256 SER A CA 1
ATOM 2094 C C . SER A 1 256 ? 22.401 0.064 -6.847 1.00 84.75 256 SER A C 1
ATOM 2096 O O . SER A 1 256 ? 23.181 0.878 -6.357 1.00 84.75 256 SER A O 1
ATOM 2098 N N . THR A 1 257 ? 21.849 0.241 -8.049 1.00 85.19 257 THR A N 1
ATOM 2099 C CA . THR A 1 257 ? 22.084 1.427 -8.892 1.00 85.19 257 THR A CA 1
ATOM 2100 C C . THR A 1 257 ? 20.967 2.464 -8.807 1.00 85.19 257 THR A C 1
ATOM 2102 O O . THR A 1 257 ? 21.100 3.538 -9.385 1.00 85.19 257 THR A O 1
ATOM 2105 N N . VAL A 1 258 ? 19.890 2.157 -8.079 1.00 81.69 258 VAL A N 1
ATOM 2106 C CA . VAL A 1 258 ? 18.750 3.053 -7.870 1.00 81.69 258 VAL A CA 1
ATOM 2107 C C . VAL A 1 258 ? 18.873 3.707 -6.496 1.00 81.69 258 VAL A C 1
ATOM 2109 O O . VAL A 1 258 ? 18.941 3.017 -5.478 1.00 81.69 258 VAL A O 1
ATOM 2112 N N . GLU A 1 259 ? 18.859 5.038 -6.446 1.00 79.50 259 GLU A N 1
ATOM 2113 C CA . GLU A 1 259 ? 18.847 5.783 -5.189 1.00 79.50 259 GLU A CA 1
ATOM 2114 C C . GLU A 1 259 ? 17.419 6.226 -4.857 1.00 79.50 259 GLU A C 1
ATOM 2116 O O . GLU A 1 259 ? 16.895 7.202 -5.396 1.00 79.50 259 GLU A O 1
ATOM 2121 N N . LEU A 1 260 ? 16.772 5.516 -3.930 1.00 74.75 260 LEU A N 1
ATOM 2122 C CA . LEU A 1 260 ? 15.445 5.907 -3.460 1.00 74.75 260 LEU A CA 1
ATOM 2123 C C . LEU A 1 260 ? 15.531 7.213 -2.680 1.00 74.75 260 LEU A C 1
ATOM 2125 O O . LEU A 1 260 ? 16.265 7.337 -1.693 1.00 74.75 260 LEU A O 1
ATOM 2129 N N . THR A 1 261 ? 14.735 8.185 -3.090 1.00 61.62 261 THR A N 1
ATOM 2130 C CA . THR A 1 261 ? 14.642 9.433 -2.363 1.00 61.62 261 THR A CA 1
ATOM 2131 C C . THR A 1 261 ? 13.625 9.273 -1.231 1.00 61.62 261 THR A C 1
ATOM 2133 O O . THR A 1 261 ? 12.505 8.819 -1.445 1.00 61.62 261 THR A O 1
ATOM 2136 N N . GLN A 1 262 ? 13.994 9.645 0.003 1.00 51.97 262 GLN A N 1
ATOM 2137 C CA . GLN A 1 262 ? 13.026 9.626 1.115 1.00 51.97 262 GLN A CA 1
ATOM 2138 C C . GLN A 1 262 ? 11.906 10.659 0.913 1.00 51.97 262 GLN A C 1
ATOM 2140 O O . GLN A 1 262 ? 10.833 10.487 1.465 1.00 51.97 262 GLN A O 1
ATOM 2145 N N . ASP A 1 263 ? 12.170 11.691 0.099 1.00 46.16 263 ASP A N 1
ATOM 2146 C CA . ASP A 1 263 ? 11.258 12.789 -0.243 1.00 46.16 263 ASP A CA 1
ATOM 2147 C C . ASP A 1 263 ? 11.597 13.462 -1.590 1.00 46.16 263 ASP A C 1
ATOM 2149 O O . ASP A 1 263 ? 11.101 14.542 -1.912 1.00 46.16 263 ASP A O 1
ATOM 2153 N N . GLY A 1 264 ? 12.396 12.857 -2.466 1.00 38.06 264 GLY A N 1
ATOM 2154 C CA . GLY A 1 264 ? 12.906 13.519 -3.685 1.00 38.06 264 GLY A CA 1
ATOM 2155 C C . GLY A 1 264 ? 14.218 14.273 -3.483 1.00 38.06 264 GLY A C 1
ATOM 2156 O O . GLY A 1 264 ? 14.627 15.021 -4.365 1.00 38.06 264 GLY A O 1
ATOM 2157 N N . THR A 1 265 ? 14.884 14.118 -2.340 1.00 31.95 265 THR A N 1
ATOM 2158 C CA . THR A 1 265 ? 16.199 14.708 -2.072 1.00 31.95 265 THR A CA 1
ATOM 2159 C C . THR A 1 265 ? 17.168 13.664 -1.536 1.00 31.95 265 THR A C 1
ATOM 2161 O O . THR A 1 265 ? 16.794 12.752 -0.795 1.00 31.95 265 THR A O 1
ATOM 2164 N N . GLN A 1 266 ? 18.434 13.806 -1.942 1.00 33.84 266 GLN A N 1
ATOM 2165 C CA . GLN A 1 266 ? 19.546 13.002 -1.451 1.00 33.84 266 GLN A CA 1
ATOM 2166 C C . GLN A 1 266 ? 19.591 13.058 0.075 1.00 33.84 266 GLN A C 1
ATOM 2168 O O . GLN A 1 266 ? 19.633 14.138 0.672 1.00 33.84 266 GLN A O 1
ATOM 2173 N N . LYS A 1 267 ? 19.679 11.888 0.707 1.00 35.06 267 LYS A N 1
ATOM 2174 C CA . LYS A 1 267 ? 20.137 11.787 2.086 1.00 35.06 267 LYS A CA 1
ATOM 2175 C C . LYS A 1 267 ? 21.607 12.203 2.102 1.00 35.06 267 LYS A C 1
ATOM 2177 O O . LYS A 1 267 ? 22.495 11.376 1.924 1.00 35.06 267 LYS A O 1
ATOM 2182 N N . LYS A 1 268 ? 21.880 13.492 2.320 1.00 32.31 268 LYS A N 1
ATOM 2183 C CA . LYS A 1 268 ? 23.184 13.892 2.841 1.00 32.31 268 LYS A CA 1
ATOM 2184 C C . LYS A 1 268 ? 23.218 13.336 4.256 1.00 32.31 268 LYS A C 1
ATOM 2186 O O . LYS A 1 268 ? 22.571 13.868 5.156 1.00 32.31 268 LYS A O 1
ATOM 2191 N N . GLU A 1 269 ? 23.864 12.185 4.404 1.00 30.89 269 GLU A N 1
ATOM 2192 C CA . GLU A 1 269 ? 24.232 11.639 5.698 1.00 30.89 269 GLU A CA 1
ATOM 2193 C C . GLU A 1 269 ? 24.816 12.803 6.500 1.00 30.89 269 GLU A C 1
ATOM 2195 O O . GLU A 1 269 ? 25.750 13.465 6.039 1.00 30.89 269 GLU A O 1
ATOM 2200 N N . ALA A 1 270 ? 24.168 13.155 7.613 1.00 32.84 270 ALA A N 1
ATOM 2201 C CA . ALA A 1 270 ? 24.681 14.194 8.482 1.00 32.84 270 ALA A CA 1
ATOM 2202 C C . ALA A 1 270 ? 26.120 13.797 8.807 1.00 32.84 270 ALA A C 1
ATOM 2204 O O . ALA A 1 270 ? 26.343 12.732 9.391 1.00 32.84 270 ALA A O 1
ATOM 2205 N N . GLU A 1 271 ? 27.084 14.612 8.366 1.00 33.69 271 GLU A N 1
ATOM 2206 C CA . GLU A 1 271 ? 28.463 14.492 8.815 1.00 33.69 271 GLU A CA 1
ATOM 2207 C C . GLU A 1 271 ? 28.391 14.342 10.327 1.00 33.69 271 GLU A C 1
ATOM 2209 O O . GLU A 1 271 ? 27.832 15.199 11.019 1.00 33.69 271 GLU A O 1
ATOM 2214 N N . LYS A 1 272 ? 28.889 13.208 10.830 1.00 32.69 272 LYS A N 1
ATOM 2215 C CA . LYS A 1 272 ? 29.154 13.055 12.251 1.00 32.69 272 LYS A CA 1
ATOM 2216 C C . LYS A 1 272 ? 30.058 14.219 12.609 1.00 32.69 272 LYS A C 1
ATOM 2218 O O . LYS A 1 272 ? 31.248 14.171 12.313 1.00 32.69 272 LYS A O 1
ATOM 2223 N N . ILE A 1 273 ? 29.481 15.256 13.209 1.00 33.53 273 ILE A N 1
ATOM 2224 C CA . ILE A 1 273 ? 30.241 16.264 13.924 1.00 33.53 273 ILE A CA 1
ATOM 2225 C C . ILE A 1 273 ? 31.042 15.444 14.935 1.00 33.53 273 ILE A C 1
ATOM 2227 O O . ILE A 1 273 ? 30.429 14.762 15.767 1.00 33.53 273 ILE A O 1
ATOM 2231 N N . PRO A 1 274 ? 32.379 15.390 14.826 1.00 32.44 274 PRO A N 1
ATOM 2232 C CA . PRO A 1 274 ? 33.177 14.772 15.862 1.00 32.44 274 PRO A CA 1
ATOM 2233 C C . PRO A 1 274 ? 32.827 15.519 17.143 1.00 32.44 274 PRO A C 1
ATOM 2235 O O . PRO A 1 274 ? 32.901 16.747 17.172 1.00 32.44 274 PRO A O 1
ATOM 2238 N N . LEU A 1 275 ? 32.384 14.790 18.167 1.00 34.06 275 LEU A N 1
ATOM 2239 C CA . LEU A 1 275 ? 32.367 15.318 19.522 1.00 34.06 275 LEU A CA 1
ATOM 2240 C C . LEU A 1 275 ? 33.805 15.731 19.823 1.00 34.06 275 LEU A C 1
ATOM 2242 O O . LEU A 1 275 ? 34.662 14.884 20.073 1.00 34.06 275 LEU A O 1
ATOM 2246 N N . ASP A 1 276 ? 34.057 17.030 19.704 1.00 35.31 276 ASP A N 1
ATOM 2247 C CA . ASP A 1 276 ? 35.227 17.678 20.252 1.00 35.31 276 ASP A CA 1
ATOM 2248 C C . ASP A 1 276 ? 35.173 17.434 21.759 1.00 35.31 276 ASP A C 1
ATOM 2250 O O . ASP A 1 276 ? 34.366 18.010 22.489 1.00 35.31 276 ASP A O 1
ATOM 2254 N N . SER A 1 277 ? 35.962 16.461 22.205 1.00 46.88 277 SER A N 1
ATOM 2255 C CA . SER A 1 277 ? 36.298 16.277 23.604 1.00 46.88 277 SER A CA 1
ATOM 2256 C C . SER A 1 277 ? 37.240 17.417 23.987 1.00 46.88 277 SER A C 1
ATOM 2258 O O . SER A 1 277 ? 38.460 17.249 23.977 1.00 46.88 277 SER A O 1
ATOM 2260 N N . GLY A 1 278 ? 36.662 18.581 24.264 1.00 35.50 278 GLY A N 1
ATOM 2261 C CA . GLY A 1 278 ? 37.377 19.790 24.631 1.00 35.50 278 GLY A CA 1
ATOM 2262 C C . GLY A 1 278 ? 36.668 20.504 25.773 1.00 35.50 278 GLY A C 1
ATOM 2263 O O . GLY A 1 278 ? 35.539 20.952 25.617 1.00 35.50 278 GLY A O 1
ATOM 2264 N N . ASP A 1 279 ? 37.385 20.625 26.888 1.00 38.16 279 ASP A N 1
ATOM 2265 C CA . ASP A 1 279 ? 37.130 21.500 28.036 1.00 38.16 279 ASP A CA 1
ATOM 2266 C C . ASP A 1 279 ? 36.118 21.047 29.106 1.00 38.16 279 ASP A C 1
ATOM 2268 O O . ASP A 1 279 ? 35.098 21.682 29.349 1.00 38.16 279 ASP A O 1
ATOM 2272 N N . GLU A 1 280 ? 36.541 20.067 29.910 1.00 38.66 280 GLU A N 1
ATOM 2273 C CA . GLU A 1 280 ? 36.532 20.246 31.370 1.00 38.66 280 GLU A CA 1
ATOM 2274 C C . GLU A 1 280 ? 37.918 19.902 31.933 1.00 38.66 280 GLU A C 1
ATOM 2276 O O . GLU A 1 280 ? 38.205 18.754 32.240 1.00 38.66 280 GLU A O 1
ATOM 2281 N N . ASP A 1 281 ? 38.803 20.901 32.001 1.00 39.91 281 ASP A N 1
ATOM 2282 C CA . ASP A 1 281 ? 39.701 21.079 33.153 1.00 39.91 281 ASP A CA 1
ATOM 2283 C C . ASP A 1 281 ? 40.439 22.420 33.051 1.00 39.91 281 ASP A C 1
ATOM 2285 O O . ASP A 1 281 ? 41.595 22.526 32.637 1.00 39.91 281 ASP A O 1
ATOM 2289 N N . LYS A 1 282 ? 39.750 23.491 33.454 1.00 37.75 282 LYS A N 1
ATOM 2290 C CA . LYS A 1 282 ? 40.403 24.726 33.901 1.00 37.75 282 LYS A CA 1
ATOM 2291 C C . LYS A 1 282 ? 39.671 25.295 35.104 1.00 37.75 282 LYS A C 1
ATOM 2293 O O . LYS A 1 282 ? 38.773 26.117 34.951 1.00 37.75 282 LYS A O 1
ATOM 2298 N N . LEU A 1 283 ? 40.133 24.930 36.300 1.00 33.03 283 LEU A N 1
ATOM 2299 C CA . LEU A 1 283 ? 40.143 25.846 37.440 1.00 33.03 283 LEU A CA 1
ATOM 2300 C C . LEU A 1 283 ? 41.166 25.434 38.513 1.00 33.03 283 LEU A C 1
ATOM 2302 O O . LEU A 1 283 ? 41.010 24.418 39.177 1.00 33.03 283 LEU A O 1
ATOM 2306 N N . ASN A 1 284 ? 42.136 26.343 38.701 1.00 33.03 284 ASN A N 1
ATOM 2307 C CA . ASN A 1 284 ? 43.098 26.512 39.802 1.00 33.03 284 ASN A CA 1
ATOM 2308 C C . ASN A 1 284 ? 44.193 25.436 39.966 1.00 33.03 284 ASN A C 1
ATOM 2310 O O . ASN A 1 284 ? 43.929 24.249 40.039 1.00 33.03 284 ASN A O 1
ATOM 2314 N N . THR A 1 285 ? 45.476 25.793 40.095 1.00 33.59 285 THR A N 1
ATOM 2315 C CA . THR A 1 285 ? 45.994 26.805 41.033 1.00 33.59 285 THR A CA 1
ATOM 2316 C C . THR A 1 285 ? 47.363 27.357 40.595 1.00 33.59 285 THR A C 1
ATOM 2318 O O . THR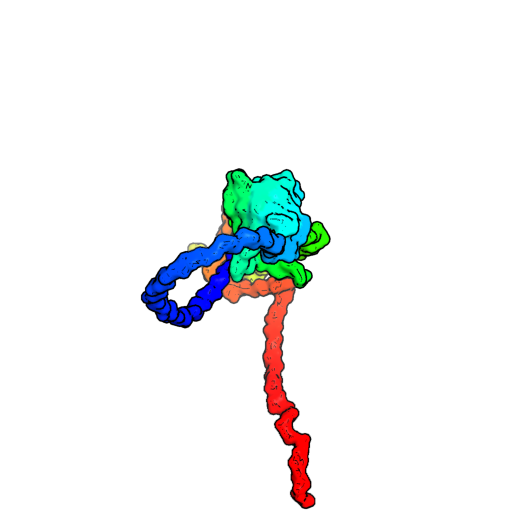 A 1 285 ? 48.111 26.699 39.881 1.00 33.59 285 THR A O 1
ATOM 2321 N N . MET A 1 286 ? 47.620 28.586 41.045 1.00 34.47 286 MET A N 1
ATOM 2322 C CA . MET A 1 286 ? 48.849 29.392 41.042 1.00 34.47 286 MET A CA 1
ATOM 2323 C C . MET A 1 286 ? 50.171 28.658 41.328 1.00 34.47 286 MET A C 1
ATOM 2325 O O . MET A 1 286 ? 50.189 27.789 42.192 1.00 34.47 286 MET A O 1
ATOM 2329 N N . GLU A 1 287 ? 51.242 29.135 40.676 1.00 36.25 287 GLU A N 1
ATOM 2330 C CA . GLU A 1 287 ? 52.647 29.359 41.118 1.00 36.25 287 GLU A CA 1
ATOM 2331 C C . GLU A 1 287 ? 53.475 29.510 39.816 1.00 36.25 287 GLU A C 1
ATOM 2333 O O . GLU A 1 287 ? 53.418 28.624 38.970 1.00 36.25 287 GLU A O 1
ATOM 2338 N N . GLU A 1 288 ? 54.181 30.587 39.460 1.00 32.88 288 GLU A N 1
ATOM 2339 C CA . GLU A 1 288 ? 54.622 31.865 40.047 1.00 32.88 288 GLU A CA 1
ATOM 2340 C C . GLU A 1 288 ? 54.602 32.951 38.948 1.00 32.88 288 GLU A C 1
ATOM 2342 O O . GLU A 1 288 ? 54.758 32.594 37.753 1.00 32.88 288 GLU A O 1
#